Protein AF-A0A6M8JAI7-F1 (afdb_monomer_lite)

Organism: NCBI:txid2734634

Foldseek 3Di:
DAKFKFKDKFAWDWDDDPPVAPFTWIDRPPDPAIQTDNLLCVQAVQFRMKMKMKMFNPDQAEQVVCLVPVDDDPVSSVVSVVVLVVVQVVSVVVVVVVVQVVLVVVQKGKDFSDWCVVCVVSCLVRVQVSCVVRVCCVRHQWDDDPSDIDHSGDMIITMMGIHNPVRHDDDDLVPDPCNVPDPCVVVVHDPRPDDPPDD

Sequence (199 aa):
MSPKGAYKQFNLAPCTLPPSYTEPAIKLVGTMSVLKGEAIYHKLSNAMHCVLMGVSLGCSLSQAKLVDTLVNTNEEQQLMPLVINKTVEQTANMLYAHIASHAREQGLRADYALDFDENAQELEPSLSDILFYLKAESTLGMAIKNSNLTSTSPGTIGIVGVYDDGKAPLRSCRLCKFSHSCSIRAIGMTCHDRTPKQR

Secondary structure (DSSP, 8-state):
---EEEEEEEEEEEE---TT--S-EEEETTSS-EEESHHHHHHHTT-SEEEEEEEE---SS-HHHHHHHH--SHHHHHHHHHHHHHHHHHHHHHHHHHHHHHHHHTTEEEEEEEEHHHHHHHHGGGHHHHHHHTTHHHHHSEEEETTEEEESS-EEEEEEEEEETTTSPPP-TTT-TTTTT-HHHHTT--SS-------

Radius of gyration: 18.04 Å; chains: 1; bounding box: 38×52×50 Å

Structure (mmCIF, N/CA/C/O backbone):
data_AF-A0A6M8JAI7-F1
#
_entry.id   AF-A0A6M8JAI7-F1
#
loop_
_atom_site.group_PDB
_atom_site.id
_atom_site.type_symbol
_atom_site.label_atom_id
_atom_site.label_alt_id
_atom_site.label_comp_id
_atom_site.label_asym_id
_atom_site.label_entity_id
_atom_site.label_seq_id
_atom_site.pdbx_PDB_ins_code
_atom_site.Cartn_x
_atom_site.Cartn_y
_atom_site.Cartn_z
_atom_site.occupancy
_atom_site.B_iso_or_equiv
_atom_site.auth_seq_id
_atom_site.auth_comp_id
_atom_site.auth_asym_id
_atom_site.auth_atom_id
_atom_site.pdbx_PDB_model_num
ATOM 1 N N . MET A 1 1 ? -17.854 -7.312 12.212 1.00 67.94 1 MET A N 1
ATOM 2 C CA . MET A 1 1 ? -16.790 -6.650 11.419 1.00 67.94 1 MET A CA 1
ATOM 3 C C . MET A 1 1 ? -16.355 -7.632 10.342 1.00 67.94 1 MET A C 1
ATOM 5 O O . MET A 1 1 ? -16.269 -8.813 10.650 1.00 67.94 1 MET A O 1
ATOM 9 N N . SER A 1 2 ? -16.168 -7.195 9.098 1.00 84.94 2 SER A N 1
ATOM 10 C CA . SER A 1 2 ? -15.741 -8.062 7.989 1.00 84.94 2 SER A CA 1
ATOM 11 C C . SER A 1 2 ? -14.624 -7.335 7.245 1.00 84.94 2 SER A C 1
ATOM 13 O O . SER A 1 2 ? -14.929 -6.416 6.481 1.00 84.94 2 SER A O 1
ATOM 15 N N . PRO A 1 3 ? -13.349 -7.670 7.521 1.00 90.94 3 PRO A N 1
ATOM 16 C CA . PRO A 1 3 ? -12.219 -7.019 6.879 1.00 90.94 3 PRO A CA 1
ATOM 17 C C . PRO A 1 3 ? -12.274 -7.158 5.357 1.00 90.94 3 PRO A C 1
ATOM 19 O O . PRO A 1 3 ? -12.599 -8.221 4.826 1.00 90.94 3 PRO A O 1
ATOM 22 N N . LYS A 1 4 ? -11.952 -6.072 4.660 1.00 93.12 4 LYS A N 1
ATOM 23 C CA . LYS A 1 4 ? -11.954 -5.965 3.202 1.00 93.12 4 LYS A CA 1
ATOM 24 C C . LYS A 1 4 ? -10.605 -5.461 2.723 1.00 93.12 4 LYS A C 1
ATOM 26 O O . LYS A 1 4 ? -9.975 -4.634 3.380 1.00 93.12 4 LYS A O 1
ATOM 31 N N . GLY A 1 5 ? -10.206 -5.927 1.548 1.00 94.62 5 GLY A N 1
ATOM 32 C CA . GLY A 1 5 ? -9.039 -5.444 0.827 1.00 94.62 5 GLY A CA 1
ATOM 33 C C . GLY A 1 5 ? -9.395 -5.148 -0.624 1.00 94.62 5 GLY A C 1
ATOM 34 O O . GLY A 1 5 ? -10.186 -5.871 -1.228 1.00 94.62 5 GLY A O 1
ATOM 35 N N . ALA A 1 6 ? -8.812 -4.092 -1.176 1.00 96.19 6 ALA A N 1
ATOM 36 C CA . ALA A 1 6 ? -8.900 -3.747 -2.587 1.00 96.19 6 ALA A CA 1
ATOM 37 C C . ALA A 1 6 ? -7.500 -3.422 -3.106 1.00 96.19 6 ALA A C 1
ATOM 39 O O . ALA A 1 6 ? -6.706 -2.795 -2.405 1.00 96.19 6 ALA A O 1
ATOM 40 N N . TYR A 1 7 ? -7.195 -3.833 -4.334 1.00 97.06 7 TYR A N 1
ATOM 41 C CA . TYR A 1 7 ? -5.945 -3.471 -4.990 1.00 97.06 7 TYR A CA 1
ATOM 42 C C . TYR A 1 7 ? -6.145 -3.257 -6.487 1.00 97.06 7 TYR A C 1
ATOM 44 O O . TYR A 1 7 ? -7.092 -3.777 -7.083 1.00 97.06 7 TYR A O 1
ATOM 52 N N . LYS A 1 8 ? -5.248 -2.483 -7.101 1.00 96.75 8 LYS A N 1
ATOM 53 C CA . LYS A 1 8 ? -5.222 -2.269 -8.548 1.00 96.75 8 LYS A CA 1
ATOM 54 C C . LYS A 1 8 ? -3.798 -2.072 -9.052 1.00 96.75 8 LYS A C 1
ATOM 56 O O . LYS A 1 8 ? -3.045 -1.280 -8.494 1.00 96.75 8 LYS A O 1
ATOM 61 N N . GLN A 1 9 ? -3.460 -2.788 -10.120 1.00 96.38 9 GLN A N 1
ATOM 62 C CA . GLN A 1 9 ? -2.151 -2.745 -10.766 1.00 96.38 9 GLN A CA 1
ATOM 63 C C . GLN A 1 9 ? -2.118 -1.733 -11.919 1.00 96.38 9 GLN A C 1
ATOM 65 O O . GLN A 1 9 ? -3.090 -1.589 -12.663 1.00 96.38 9 GLN A O 1
ATOM 70 N N . PHE A 1 10 ? -0.970 -1.080 -12.083 1.00 96.44 10 PHE A N 1
ATOM 71 C CA . PHE A 1 10 ? -0.674 -0.102 -13.121 1.00 96.44 10 PHE A CA 1
ATOM 72 C C . PHE A 1 10 ? 0.728 -0.315 -13.687 1.00 96.44 10 PHE A C 1
ATOM 74 O O . PHE A 1 10 ? 1.657 -0.679 -12.966 1.00 96.44 10 PHE A O 1
ATOM 81 N N . ASN A 1 11 ? 0.887 -0.017 -14.974 1.00 94.19 11 ASN A N 1
ATOM 82 C CA . ASN A 1 11 ? 2.205 0.160 -15.577 1.00 94.19 11 ASN A CA 1
ATOM 83 C C . ASN A 1 11 ? 2.764 1.536 -15.201 1.00 94.19 11 ASN A C 1
ATOM 85 O O . ASN A 1 11 ? 2.001 2.479 -14.969 1.00 94.19 11 ASN A O 1
ATOM 89 N N . LEU A 1 12 ? 4.089 1.648 -15.159 1.00 93.50 12 LEU A N 1
ATOM 90 C CA . LEU A 1 12 ? 4.782 2.853 -14.719 1.00 93.50 12 LEU A CA 1
ATOM 91 C C . LEU A 1 12 ? 5.572 3.502 -15.847 1.00 93.50 12 LEU A C 1
ATOM 93 O O . LEU A 1 12 ? 6.109 2.822 -16.719 1.00 93.50 12 LEU A O 1
ATOM 97 N N . ALA A 1 13 ? 5.675 4.826 -15.791 1.00 89.69 13 ALA A N 1
A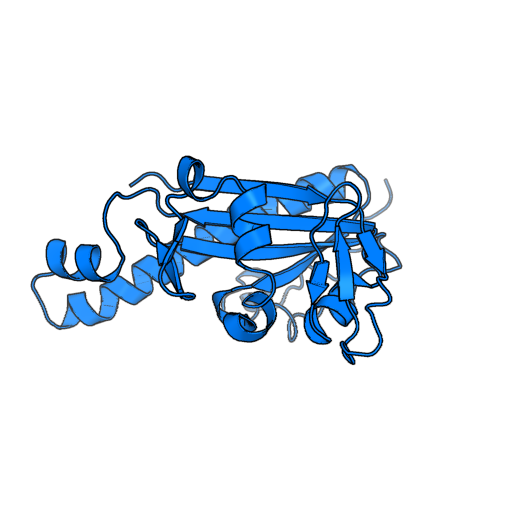TOM 98 C CA . ALA A 1 13 ? 6.621 5.586 -16.592 1.00 89.69 13 ALA A CA 1
ATOM 99 C C . ALA A 1 13 ? 7.225 6.717 -15.745 1.00 89.69 13 ALA A C 1
ATOM 101 O O . ALA A 1 13 ? 6.470 7.413 -15.052 1.00 89.69 13 ALA A O 1
ATOM 102 N N . PRO A 1 14 ? 8.551 6.944 -15.804 1.00 85.56 14 PRO A N 1
ATOM 103 C CA . PRO A 1 14 ? 9.147 8.162 -15.271 1.00 85.56 14 PRO A CA 1
ATOM 104 C C . PRO A 1 14 ? 8.460 9.381 -15.888 1.00 85.56 14 PRO A C 1
ATOM 106 O O . PRO A 1 14 ? 8.229 9.427 -17.098 1.00 85.56 14 PRO A O 1
ATOM 109 N N . CYS A 1 15 ? 8.102 10.354 -15.058 1.00 81.44 15 CYS A N 1
ATOM 110 C CA . CYS A 1 15 ? 7.438 11.568 -15.502 1.00 81.44 15 CYS A CA 1
ATOM 111 C C . CYS A 1 15 ? 8.350 12.764 -15.254 1.00 81.44 15 CYS A C 1
ATOM 113 O O . CYS A 1 15 ? 8.699 13.066 -14.114 1.00 81.44 15 CYS A O 1
ATOM 115 N N . THR A 1 16 ? 8.705 13.465 -16.327 1.00 70.44 16 THR A N 1
ATOM 116 C CA . THR A 1 16 ? 9.233 14.823 -16.239 1.00 70.44 16 THR A CA 1
ATOM 117 C C . THR A 1 16 ? 8.056 15.777 -16.078 1.00 70.44 16 THR A C 1
ATOM 119 O O . THR A 1 16 ? 7.251 15.967 -16.991 1.00 70.44 16 THR A O 1
ATOM 122 N N . LEU A 1 17 ? 7.909 16.323 -14.875 1.00 71.00 17 LEU A N 1
ATOM 123 C CA . LEU A 1 17 ? 6.889 17.321 -14.578 1.00 71.00 17 LEU A CA 1
ATOM 124 C C . LEU A 1 17 ? 7.302 18.709 -15.118 1.00 71.00 17 LEU A C 1
ATOM 126 O O . LEU A 1 17 ? 8.473 18.918 -15.442 1.00 71.00 17 LEU A O 1
ATOM 130 N N . PRO A 1 18 ? 6.354 19.660 -15.260 1.00 72.31 18 PRO A N 1
ATOM 131 C CA . PRO A 1 18 ? 6.660 21.031 -15.671 1.00 72.31 18 PRO A CA 1
ATOM 132 C C . PRO A 1 18 ? 7.695 21.696 -14.745 1.00 72.31 18 PRO A C 1
ATOM 134 O O . PRO A 1 18 ? 7.797 21.294 -13.589 1.00 72.31 18 PRO A O 1
ATOM 137 N N . PRO A 1 19 ? 8.383 22.773 -15.178 1.00 64.06 19 PRO A N 1
ATOM 138 C CA . PRO A 1 19 ? 9.474 23.410 -14.421 1.00 64.06 19 PRO A CA 1
ATOM 139 C C . PRO A 1 19 ? 9.107 23.876 -13.004 1.00 64.06 19 PRO A C 1
ATOM 141 O O . PRO A 1 19 ? 9.980 24.048 -12.163 1.00 64.06 19 PRO A O 1
ATOM 144 N N . SER A 1 20 ? 7.816 24.093 -12.737 1.00 69.06 20 SER A N 1
ATOM 145 C CA . SER A 1 20 ? 7.292 24.432 -11.411 1.00 69.06 20 SER A CA 1
ATOM 146 C C . SER A 1 20 ? 7.329 23.266 -10.414 1.00 69.06 20 SER A C 1
ATOM 148 O O . SER A 1 20 ? 7.060 23.477 -9.237 1.00 69.06 20 SER A O 1
ATOM 150 N N . TYR A 1 21 ? 7.599 22.043 -10.876 1.00 65.06 21 TYR A N 1
ATOM 151 C CA . TYR A 1 21 ? 7.770 20.849 -10.057 1.00 65.06 21 TYR A CA 1
ATOM 152 C C . TYR A 1 21 ? 9.230 20.408 -10.117 1.00 65.06 21 TYR A C 1
ATOM 154 O O . TYR A 1 21 ? 9.716 19.952 -11.149 1.00 65.06 21 TYR A O 1
ATOM 162 N N . THR A 1 22 ? 9.929 20.562 -9.000 1.00 72.12 22 THR A N 1
ATOM 163 C CA . THR A 1 22 ? 11.357 20.242 -8.884 1.00 72.12 22 THR A CA 1
ATOM 164 C C . THR A 1 22 ? 11.609 18.785 -8.510 1.00 72.12 22 THR A C 1
ATOM 166 O O . THR A 1 22 ? 12.698 18.273 -8.747 1.00 72.12 22 THR A O 1
ATOM 169 N N . GLU A 1 23 ? 10.615 18.115 -7.928 1.00 76.88 23 GLU A N 1
ATOM 170 C CA . GLU A 1 23 ? 10.735 16.733 -7.466 1.00 76.88 23 GLU A CA 1
ATOM 171 C C . GLU A 1 23 ? 10.404 15.722 -8.572 1.00 76.88 23 GLU A C 1
ATOM 173 O O . GLU A 1 23 ? 9.485 15.952 -9.371 1.00 76.88 23 GLU A O 1
ATOM 178 N N . PRO A 1 24 ? 11.111 14.577 -8.611 1.00 85.75 24 PRO A N 1
ATOM 179 C CA . PRO A 1 24 ? 10.831 13.532 -9.578 1.00 85.75 24 PRO A CA 1
ATOM 180 C C . PRO A 1 24 ? 9.477 12.871 -9.290 1.00 85.75 24 PRO A C 1
ATOM 182 O O . PRO A 1 24 ? 8.971 12.870 -8.163 1.00 85.75 24 PRO A O 1
ATOM 185 N N . ALA A 1 25 ? 8.876 12.293 -10.329 1.00 88.31 25 ALA A N 1
ATOM 186 C CA . ALA A 1 25 ? 7.554 11.700 -10.226 1.00 88.31 25 ALA A CA 1
ATOM 187 C C . ALA A 1 25 ? 7.377 10.494 -11.150 1.00 88.31 25 ALA A C 1
ATOM 189 O O . ALA A 1 25 ? 8.093 10.315 -12.140 1.00 88.31 25 ALA A O 1
ATOM 190 N N . ILE A 1 26 ? 6.386 9.663 -10.834 1.00 91.31 26 ILE A N 1
ATOM 191 C CA . ILE A 1 26 ? 6.033 8.475 -11.609 1.00 91.31 26 ILE A CA 1
ATOM 192 C C . ILE A 1 26 ? 4.594 8.577 -12.082 1.00 91.31 26 ILE A C 1
ATOM 194 O O . ILE A 1 26 ? 3.666 8.737 -11.294 1.00 91.31 26 ILE A O 1
ATOM 198 N N . LYS A 1 27 ? 4.396 8.432 -13.389 1.00 92.69 27 LYS A N 1
ATOM 199 C CA . LYS A 1 27 ? 3.071 8.382 -13.993 1.00 92.69 27 LYS A CA 1
ATOM 200 C C . LYS A 1 27 ? 2.514 6.965 -13.947 1.00 92.69 27 LYS A C 1
ATOM 202 O O . LYS A 1 27 ? 3.195 6.011 -14.329 1.00 92.69 27 LYS A O 1
ATOM 207 N N . LEU A 1 28 ? 1.246 6.855 -13.558 1.00 94.06 28 LEU A N 1
ATOM 208 C CA . LEU A 1 28 ? 0.462 5.637 -13.733 1.00 94.06 28 LEU A CA 1
ATOM 209 C C . LEU A 1 28 ? -0.048 5.590 -15.179 1.00 94.06 28 LEU A C 1
ATOM 211 O O . LEU A 1 28 ? -0.904 6.373 -15.592 1.00 94.06 28 LEU A O 1
ATOM 215 N N . VAL A 1 29 ? 0.528 4.708 -15.992 1.00 92.62 29 VAL A N 1
ATOM 216 C CA . VAL A 1 29 ? 0.222 4.629 -17.426 1.00 92.62 29 VAL A CA 1
ATOM 217 C C . VAL A 1 29 ? -1.238 4.224 -17.632 1.00 92.62 29 VAL A C 1
ATOM 219 O O . VAL A 1 29 ? -1.759 3.335 -16.960 1.00 92.62 29 VAL A O 1
ATOM 222 N N . GLY A 1 30 ? -1.900 4.890 -18.581 1.00 89.00 30 GLY A N 1
ATOM 223 C CA . GLY A 1 30 ? -3.336 4.735 -18.819 1.00 89.00 30 GLY A CA 1
ATOM 224 C C . GLY A 1 30 ? -4.209 5.599 -17.907 1.00 89.00 30 GLY A C 1
ATOM 225 O O . GLY A 1 30 ? -5.431 5.492 -17.969 1.00 89.00 30 GLY A O 1
ATOM 226 N N . THR A 1 31 ? -3.611 6.467 -17.084 1.00 90.81 31 THR A N 1
ATOM 227 C CA . THR A 1 31 ? -4.340 7.412 -16.239 1.00 90.81 31 THR A CA 1
ATOM 228 C C . THR A 1 31 ? -3.727 8.818 -16.265 1.00 90.81 31 THR A C 1
ATOM 230 O O . THR A 1 31 ? -2.662 9.044 -16.852 1.00 90.81 31 THR A O 1
ATOM 233 N N . MET A 1 32 ? -4.430 9.786 -15.665 1.00 86.94 32 MET A N 1
ATOM 234 C CA . MET A 1 32 ? -3.938 11.161 -15.475 1.00 86.94 32 MET A CA 1
ATOM 235 C C . MET A 1 32 ? -3.132 11.340 -14.187 1.00 86.94 32 MET A C 1
ATOM 237 O O . MET A 1 32 ? -2.649 12.434 -13.915 1.00 86.94 32 MET A O 1
ATOM 241 N N . SER A 1 33 ? -2.970 10.274 -13.412 1.00 89.56 33 SER A N 1
ATOM 242 C CA . SER A 1 33 ? -2.441 10.359 -12.061 1.00 89.56 33 SER A CA 1
ATOM 243 C C . SER A 1 33 ? -0.935 10.193 -12.037 1.00 89.56 33 SER A C 1
ATOM 245 O O . SER A 1 33 ? -0.345 9.373 -12.754 1.00 89.56 33 SER A O 1
ATOM 247 N N . VAL A 1 34 ? -0.316 11.007 -11.192 1.00 89.88 34 VAL A N 1
ATOM 248 C CA . VAL A 1 34 ? 1.129 11.097 -11.056 1.00 89.88 34 VAL A CA 1
ATOM 249 C C . VAL A 1 34 ? 1.468 10.998 -9.582 1.00 89.88 34 VAL A C 1
ATOM 251 O O . VAL A 1 34 ? 1.049 11.829 -8.783 1.00 89.88 34 VAL A O 1
ATOM 254 N N . LEU A 1 35 ? 2.248 9.976 -9.254 1.00 89.19 35 LEU A N 1
ATOM 255 C CA . LEU A 1 35 ? 2.802 9.738 -7.936 1.00 89.19 35 LEU A CA 1
ATOM 256 C C . LEU A 1 35 ? 4.012 10.649 -7.754 1.00 89.19 35 LEU A C 1
ATOM 258 O O . LEU A 1 35 ? 5.007 10.513 -8.472 1.00 89.19 35 LEU A O 1
ATOM 262 N N . LYS A 1 36 ? 3.900 11.608 -6.840 1.00 86.44 36 LYS A N 1
ATOM 263 C CA . LYS A 1 36 ? 4.886 12.678 -6.654 1.00 86.44 36 LYS A CA 1
ATOM 264 C C . LYS A 1 36 ? 5.733 12.423 -5.417 1.00 86.44 36 LYS A C 1
ATOM 266 O O . LYS A 1 36 ? 5.216 11.905 -4.432 1.00 86.44 36 LYS A O 1
ATOM 271 N N . GLY A 1 37 ? 6.997 12.823 -5.476 1.00 84.31 37 GLY A N 1
ATOM 272 C CA . GLY A 1 37 ? 7.906 12.778 -4.340 1.00 84.31 37 GLY A CA 1
ATOM 273 C C . GLY A 1 37 ? 9.133 11.915 -4.600 1.00 84.31 37 GLY A C 1
ATOM 274 O O . GLY A 1 37 ? 9.100 10.895 -5.294 1.00 84.31 37 GLY A O 1
ATOM 275 N N . GLU A 1 38 ? 10.240 12.311 -3.990 1.00 84.81 38 GLU A N 1
ATOM 276 C CA . GLU A 1 38 ? 11.527 11.643 -4.156 1.00 84.81 38 GLU A CA 1
ATOM 277 C C . GLU A 1 38 ? 11.511 10.208 -3.603 1.00 84.81 38 GLU A C 1
ATOM 279 O O . GLU A 1 38 ? 11.958 9.273 -4.271 1.00 84.81 38 GLU A O 1
ATOM 284 N N . ALA A 1 39 ? 10.899 9.995 -2.433 1.00 84.75 39 ALA A N 1
ATOM 285 C CA . ALA A 1 39 ? 10.801 8.676 -1.809 1.00 84.75 39 ALA A CA 1
ATOM 286 C C . ALA A 1 39 ? 10.048 7.663 -2.687 1.00 84.75 39 ALA A C 1
ATOM 288 O O . ALA A 1 39 ? 10.513 6.535 -2.885 1.00 84.75 39 ALA A O 1
ATOM 289 N N . ILE A 1 40 ? 8.900 8.065 -3.247 1.00 86.81 40 ILE A N 1
ATOM 290 C CA . ILE A 1 40 ? 8.116 7.191 -4.121 1.00 86.81 40 ILE A CA 1
ATOM 291 C C . ILE A 1 40 ? 8.854 6.915 -5.428 1.00 86.81 40 ILE A C 1
ATOM 293 O O . ILE A 1 40 ? 8.905 5.765 -5.868 1.00 86.81 40 ILE A O 1
ATOM 297 N N . TYR A 1 41 ? 9.494 7.936 -6.003 1.00 89.12 41 TYR A N 1
ATOM 298 C CA . TYR A 1 41 ? 10.282 7.793 -7.217 1.00 89.12 41 TYR A CA 1
ATOM 299 C C . TYR A 1 41 ? 11.438 6.810 -7.025 1.00 89.12 41 TYR A C 1
ATOM 301 O O . TYR A 1 41 ? 11.574 5.865 -7.800 1.00 89.12 41 TYR A O 1
ATOM 309 N N . HIS A 1 42 ? 12.236 6.960 -5.965 1.00 87.31 42 HIS A N 1
ATOM 310 C CA . HIS A 1 42 ? 13.365 6.066 -5.711 1.00 87.31 42 HIS A CA 1
ATOM 311 C C . HIS A 1 42 ? 12.933 4.614 -5.561 1.00 87.31 42 HIS A C 1
ATOM 313 O O . HIS A 1 42 ? 13.562 3.726 -6.136 1.00 87.31 42 HIS A O 1
ATOM 319 N N . LYS A 1 43 ? 11.837 4.365 -4.841 1.00 87.25 43 LYS A N 1
ATOM 320 C CA . LYS A 1 43 ? 11.358 3.001 -4.619 1.00 87.25 43 LYS A CA 1
ATOM 321 C C . LYS A 1 43 ? 10.775 2.376 -5.882 1.00 87.25 43 LYS A C 1
ATOM 323 O O . LYS A 1 43 ? 10.966 1.185 -6.101 1.00 87.25 43 LYS A O 1
ATOM 328 N N . LEU A 1 44 ? 10.101 3.143 -6.731 1.00 91.19 44 LEU A N 1
ATOM 329 C CA . LEU A 1 44 ? 9.377 2.614 -7.891 1.00 91.19 44 LEU A CA 1
ATOM 330 C C . LEU A 1 44 ? 10.094 2.803 -9.238 1.00 91.19 44 LEU A C 1
ATOM 332 O O . LEU A 1 44 ? 9.648 2.238 -10.229 1.00 91.19 44 LEU A O 1
ATOM 336 N N . SER A 1 45 ? 11.201 3.546 -9.304 1.00 89.44 45 SER A N 1
ATOM 337 C CA . SER A 1 45 ? 11.922 3.840 -10.559 1.00 89.44 45 SER A CA 1
ATOM 338 C C . SER A 1 45 ? 12.355 2.591 -11.337 1.00 89.44 45 SER A C 1
ATOM 340 O O . SER A 1 45 ? 12.359 2.600 -12.565 1.00 89.44 45 SER A O 1
ATOM 342 N N . ASN A 1 46 ? 12.661 1.504 -10.626 1.00 90.19 46 ASN A N 1
ATOM 343 C CA . ASN A 1 46 ? 13.030 0.209 -11.203 1.00 90.19 46 ASN A CA 1
ATOM 344 C C . ASN A 1 46 ? 11.870 -0.802 -11.250 1.00 90.19 46 ASN A C 1
ATOM 346 O O . ASN A 1 46 ? 12.077 -1.952 -11.647 1.00 90.19 46 ASN A O 1
ATOM 350 N N . ALA A 1 47 ? 10.669 -0.413 -10.814 1.00 93.38 47 ALA A N 1
ATOM 351 C CA . ALA A 1 47 ? 9.502 -1.285 -10.820 1.00 93.38 47 ALA A CA 1
ATOM 352 C C . ALA A 1 47 ? 8.924 -1.407 -12.237 1.00 93.38 47 ALA A C 1
ATOM 354 O O . ALA A 1 47 ? 8.816 -0.432 -12.978 1.00 93.38 47 ALA A O 1
ATOM 355 N N . MET A 1 48 ? 8.515 -2.619 -12.602 1.00 93.12 48 MET A N 1
ATOM 356 C CA . MET A 1 48 ? 7.742 -2.886 -13.815 1.00 93.12 48 MET A CA 1
ATOM 357 C C . MET A 1 48 ? 6.288 -2.445 -13.656 1.00 93.12 48 MET A C 1
ATOM 359 O O . MET A 1 48 ? 5.698 -1.866 -14.570 1.00 93.12 48 MET A O 1
ATOM 363 N N . HIS A 1 49 ? 5.720 -2.710 -12.479 1.00 95.06 49 HIS A N 1
ATOM 364 C CA . HIS A 1 49 ? 4.353 -2.343 -12.148 1.00 95.06 49 HIS A CA 1
ATOM 365 C C . HIS A 1 49 ? 4.281 -1.706 -10.764 1.00 95.06 49 HIS A C 1
ATOM 367 O O . HIS A 1 49 ? 5.091 -1.982 -9.880 1.00 95.06 49 HIS A O 1
ATOM 373 N N . CYS A 1 50 ? 3.263 -0.881 -10.571 1.00 95.25 50 CYS A N 1
ATOM 374 C CA . CYS A 1 50 ? 2.846 -0.384 -9.270 1.00 95.25 50 CYS A CA 1
ATOM 375 C C . CYS A 1 50 ? 1.478 -0.965 -8.946 1.00 95.25 50 CYS A C 1
ATOM 377 O O . CYS A 1 50 ? 0.582 -0.972 -9.790 1.00 95.25 50 CYS A O 1
ATOM 379 N N . VAL A 1 51 ? 1.312 -1.441 -7.721 1.00 96.75 51 VAL A N 1
ATOM 380 C CA . VAL A 1 51 ? 0.031 -1.871 -7.184 1.00 96.75 51 VAL A CA 1
ATOM 381 C C . VAL A 1 51 ? -0.368 -0.901 -6.085 1.00 96.75 51 VAL A C 1
ATOM 383 O O . VAL A 1 51 ? 0.315 -0.774 -5.071 1.00 96.75 51 VAL A O 1
ATOM 386 N N . LEU A 1 52 ? -1.493 -0.225 -6.289 1.00 95.69 52 LEU A N 1
ATOM 387 C CA . LEU A 1 52 ? -2.171 0.510 -5.231 1.00 95.69 52 LEU A CA 1
ATOM 388 C C . LEU A 1 52 ? -2.980 -0.496 -4.418 1.00 95.69 52 LEU A C 1
ATOM 390 O O . LEU A 1 52 ? -3.652 -1.344 -5.009 1.00 95.69 52 LEU A O 1
ATOM 394 N N . MET A 1 53 ? -2.942 -0.404 -3.094 1.00 95.44 53 MET A N 1
ATOM 395 C CA . MET A 1 53 ? -3.724 -1.261 -2.207 1.00 95.44 53 MET A CA 1
ATOM 396 C C . MET A 1 53 ? -4.362 -0.468 -1.070 1.00 95.44 53 MET A C 1
ATOM 398 O O . MET A 1 53 ? -3.846 0.560 -0.641 1.00 95.44 53 MET A O 1
ATOM 402 N N . GLY A 1 54 ? -5.477 -0.973 -0.559 1.00 94.38 54 GLY A N 1
ATOM 403 C CA . GLY A 1 54 ? -6.136 -0.442 0.624 1.00 94.38 54 GLY A CA 1
ATOM 404 C C . GLY A 1 54 ? -6.895 -1.530 1.361 1.00 94.38 54 GLY A C 1
ATOM 405 O O . GLY A 1 54 ? -7.418 -2.464 0.747 1.00 94.38 54 GLY A O 1
ATOM 406 N N . VAL A 1 55 ? -6.945 -1.414 2.683 1.00 94.94 55 VAL A N 1
ATOM 407 C CA . VAL A 1 55 ? -7.661 -2.342 3.558 1.00 94.94 55 VAL A CA 1
ATOM 408 C C . VAL A 1 55 ? -8.510 -1.599 4.567 1.00 94.94 55 VAL A C 1
ATOM 410 O O . VAL A 1 55 ? -8.175 -0.502 4.994 1.00 94.94 55 VAL A O 1
ATOM 413 N N . SER A 1 56 ? -9.604 -2.219 4.979 1.00 93.88 56 SER A N 1
ATOM 414 C CA . SER A 1 56 ? -10.544 -1.664 5.943 1.00 93.88 56 SER A CA 1
ATOM 415 C C . SER A 1 56 ? -11.136 -2.788 6.779 1.00 93.88 56 SER A C 1
ATOM 417 O O . SER A 1 56 ? -11.369 -3.878 6.265 1.00 93.88 56 SER A O 1
ATOM 419 N N . LEU A 1 57 ? -11.426 -2.547 8.058 1.00 92.06 57 LEU A N 1
ATOM 420 C CA . LEU A 1 57 ? -12.105 -3.531 8.913 1.00 92.06 57 LEU A CA 1
ATOM 421 C C . LEU A 1 57 ? -13.600 -3.716 8.573 1.00 92.06 57 LEU A C 1
ATOM 423 O O . LEU A 1 57 ? -14.268 -4.591 9.137 1.00 92.06 57 LEU A O 1
ATOM 427 N N . GLY A 1 58 ? -14.129 -2.906 7.649 1.00 86.06 58 GLY A N 1
ATOM 428 C CA . GLY A 1 58 ? -15.488 -3.007 7.127 1.00 86.06 58 GLY A CA 1
ATOM 429 C C . GLY A 1 58 ? -16.580 -2.746 8.165 1.00 86.06 58 GLY A C 1
ATOM 430 O O . GLY A 1 58 ? -17.670 -3.306 8.045 1.00 86.06 58 GLY A O 1
ATOM 431 N N . CYS A 1 59 ? -16.306 -1.951 9.202 1.00 83.31 59 CYS A N 1
ATOM 432 C CA . CYS A 1 59 ? -17.331 -1.486 10.139 1.00 83.31 59 CYS A CA 1
ATOM 433 C C . CYS A 1 59 ? -17.885 -0.116 9.725 1.00 83.31 59 CYS A C 1
ATOM 435 O O . CYS A 1 59 ? -17.253 0.632 8.994 1.00 83.31 59 CYS A O 1
ATOM 437 N N . SER A 1 60 ? -19.080 0.230 10.197 1.00 82.00 60 SER A N 1
ATOM 438 C CA . SER A 1 60 ? -19.710 1.536 9.941 1.00 82.00 60 SER A CA 1
ATOM 439 C C . SER A 1 60 ? -19.266 2.635 10.918 1.00 82.00 60 SER A C 1
ATOM 441 O O . SER A 1 60 ? -19.783 3.752 10.873 1.00 82.00 60 SER A O 1
ATOM 443 N N . LEU A 1 61 ? -18.343 2.313 11.826 1.00 85.19 61 LEU A N 1
ATOM 444 C CA . LEU A 1 61 ? -17.849 3.199 12.871 1.00 85.19 61 LEU A CA 1
ATOM 445 C C . LEU A 1 61 ? -16.368 3.509 12.655 1.00 85.19 61 LEU A C 1
ATOM 447 O O . LEU A 1 61 ? -15.571 2.610 12.387 1.00 85.19 61 LEU A O 1
ATOM 451 N N . SER A 1 62 ? -15.998 4.777 12.836 1.00 85.75 62 SER A N 1
ATOM 452 C CA . SER A 1 62 ? -14.594 5.182 12.902 1.00 85.75 62 SER A CA 1
ATOM 453 C C . SER A 1 62 ? -13.909 4.571 14.127 1.00 85.75 62 SER A C 1
ATOM 455 O O . SER A 1 62 ? -14.570 4.167 15.083 1.00 85.75 62 SER A O 1
ATOM 457 N N . GLN A 1 63 ? -12.574 4.559 14.139 1.00 86.38 63 GLN A N 1
ATOM 458 C CA . GLN A 1 63 ? -11.792 4.050 15.270 1.00 86.38 63 GLN A CA 1
ATOM 459 C C . GLN A 1 63 ? -12.180 4.698 16.602 1.00 86.38 63 GLN A C 1
ATOM 461 O O . GLN A 1 63 ? -12.452 3.989 17.562 1.00 86.38 63 GLN A O 1
ATOM 466 N N . ALA A 1 64 ? -12.272 6.030 16.652 1.00 86.12 64 ALA A N 1
ATOM 467 C CA . ALA A 1 64 ? -12.653 6.740 17.872 1.00 86.12 64 ALA A CA 1
ATOM 468 C C . ALA A 1 64 ? -14.044 6.319 18.378 1.00 86.12 64 ALA A C 1
ATOM 470 O O . ALA A 1 64 ? -14.211 6.067 19.565 1.00 86.12 64 ALA A O 1
ATOM 471 N N . LYS A 1 65 ? -15.022 6.167 17.472 1.00 87.56 65 LYS A N 1
ATOM 472 C CA . LYS A 1 65 ? -16.373 5.710 17.832 1.00 87.56 65 LYS A CA 1
ATOM 473 C C . LYS A 1 65 ? -16.401 4.248 18.264 1.00 87.56 65 LYS A C 1
ATOM 475 O O . LYS A 1 65 ? -17.165 3.907 19.154 1.00 87.56 65 LYS A O 1
ATOM 480 N N . LEU A 1 66 ? -15.598 3.385 17.640 1.00 87.00 66 LEU A N 1
ATOM 481 C CA . LEU A 1 66 ? -15.461 1.990 18.062 1.00 87.00 66 LEU A CA 1
ATOM 482 C C . LEU A 1 66 ? -14.930 1.893 19.486 1.00 87.00 66 LEU A C 1
ATOM 484 O O . LEU A 1 66 ? -15.493 1.144 20.275 1.00 87.00 66 LEU A O 1
ATOM 488 N N . VAL A 1 67 ? -13.875 2.650 19.798 1.00 88.56 67 VAL A N 1
ATOM 489 C CA . VAL A 1 67 ? -13.312 2.698 21.151 1.00 88.56 67 VAL A CA 1
ATOM 490 C C . VAL A 1 67 ? -14.382 3.188 22.120 1.00 88.56 67 VAL A C 1
ATOM 492 O O . VAL A 1 67 ? -14.708 2.464 23.044 1.00 88.56 67 VAL A O 1
ATOM 495 N N . ASP A 1 68 ? -15.014 4.329 21.849 1.00 89.38 68 ASP A N 1
ATOM 496 C CA . ASP A 1 68 ? -16.073 4.895 22.701 1.00 89.38 68 ASP A CA 1
ATOM 497 C C . ASP A 1 68 ? -17.269 3.944 22.919 1.00 89.38 68 ASP A C 1
ATOM 499 O O . ASP A 1 68 ? -17.833 3.885 24.004 1.00 89.38 68 ASP A O 1
ATOM 503 N N . THR A 1 69 ? -17.640 3.151 21.907 1.00 87.19 69 THR A N 1
ATOM 504 C CA . THR A 1 69 ? -18.803 2.246 21.980 1.00 87.19 69 THR A CA 1
ATOM 505 C C . THR A 1 69 ? -18.500 0.926 22.694 1.00 87.19 69 THR A C 1
ATOM 507 O O . THR A 1 69 ? -19.386 0.348 23.319 1.00 87.19 69 THR A O 1
ATOM 510 N N . LEU A 1 70 ? -17.292 0.381 22.526 1.00 85.56 70 LEU A N 1
ATOM 511 C CA . LEU A 1 70 ? -16.968 -0.995 22.931 1.00 85.56 70 LEU A CA 1
ATOM 512 C C . LEU A 1 70 ? -16.233 -1.087 24.267 1.00 85.56 70 LEU A C 1
ATOM 514 O O . LEU A 1 70 ? -16.019 -2.193 24.759 1.00 85.56 70 LEU A O 1
ATOM 518 N N . VAL A 1 71 ? -15.823 0.046 24.822 1.00 91.00 71 VAL A N 1
ATOM 519 C CA . VAL A 1 71 ? -14.926 0.115 25.968 1.00 91.00 71 VAL A CA 1
ATOM 520 C C . VAL A 1 71 ? -15.602 0.811 27.141 1.00 91.00 71 VAL A C 1
ATOM 522 O O . VAL A 1 71 ? -16.197 1.870 26.974 1.00 91.00 71 VAL A O 1
ATOM 525 N N . ASN A 1 72 ? -15.437 0.256 28.342 1.00 88.50 72 ASN A N 1
ATOM 526 C CA . ASN A 1 72 ? -16.007 0.803 29.574 1.00 88.50 72 ASN A CA 1
ATOM 527 C C . ASN A 1 72 ? -14.953 1.139 30.642 1.00 88.50 72 ASN A C 1
ATOM 529 O O . ASN A 1 72 ? -15.289 1.807 31.620 1.00 88.50 72 ASN A O 1
ATOM 533 N N . THR A 1 73 ? -13.696 0.704 30.482 1.00 90.06 73 THR A N 1
ATOM 534 C CA . THR A 1 73 ? -12.610 0.998 31.438 1.00 90.06 73 THR A CA 1
ATOM 535 C C . THR A 1 73 ? -11.442 1.760 30.813 1.00 90.06 73 THR A C 1
ATOM 537 O O . THR A 1 73 ? -11.238 1.760 29.599 1.00 90.06 73 THR A O 1
ATOM 540 N N . ASN A 1 74 ? -10.630 2.402 31.659 1.00 87.81 74 ASN A N 1
ATOM 541 C CA . ASN A 1 74 ? -9.444 3.138 31.215 1.00 87.81 74 ASN A CA 1
ATOM 542 C C . ASN A 1 74 ? -8.391 2.216 30.577 1.00 87.81 74 ASN A C 1
ATOM 544 O O . ASN A 1 74 ? -7.738 2.609 29.610 1.00 87.81 74 ASN A O 1
ATOM 548 N N . GLU A 1 75 ? -8.221 0.993 31.086 1.00 89.75 75 GLU A N 1
ATOM 549 C CA . GLU A 1 75 ? -7.280 0.015 30.528 1.00 89.75 75 GLU A CA 1
ATOM 550 C C . GLU A 1 75 ? -7.701 -0.415 29.118 1.00 89.75 75 GLU A C 1
ATOM 552 O O . GLU A 1 75 ? -6.888 -0.459 28.193 1.00 89.75 75 GLU A O 1
ATOM 557 N N . GLU A 1 76 ? -8.992 -0.680 28.931 1.00 89.50 76 GLU A N 1
ATOM 558 C CA . GLU A 1 76 ? -9.569 -1.016 27.633 1.00 89.50 76 GLU A CA 1
ATOM 559 C C . GLU A 1 76 ? -9.425 0.143 26.628 1.00 89.50 76 GLU A C 1
ATOM 561 O O . GLU A 1 76 ? -9.170 -0.108 25.447 1.00 89.50 76 GLU A O 1
ATOM 566 N N . GLN A 1 77 ? -9.507 1.407 27.074 1.00 88.50 77 GLN A N 1
ATOM 567 C CA . GLN A 1 77 ? -9.364 2.576 26.187 1.00 88.50 77 GLN A CA 1
ATOM 568 C C . GLN A 1 77 ? -7.950 2.674 25.620 1.00 88.50 77 GLN A C 1
ATOM 570 O O . GLN A 1 77 ? -7.765 3.104 24.481 1.00 88.50 77 GLN A O 1
ATOM 575 N N . GLN A 1 78 ? -6.955 2.246 26.396 1.00 88.69 78 GLN A N 1
ATOM 576 C CA . GLN A 1 78 ? -5.561 2.200 25.965 1.00 88.69 78 GLN A CA 1
ATOM 577 C C . GLN A 1 78 ? -5.283 0.988 25.070 1.00 88.69 78 GLN A C 1
ATOM 579 O O . GLN A 1 78 ? -4.530 1.092 24.101 1.00 88.69 78 GLN A O 1
ATOM 584 N N . LEU A 1 79 ? -5.900 -0.159 25.363 1.00 91.00 79 LEU A N 1
ATOM 585 C CA . LEU A 1 79 ? -5.663 -1.404 24.633 1.00 91.00 79 LEU A CA 1
ATOM 586 C C . LEU A 1 79 ? -6.362 -1.438 23.267 1.00 91.00 79 LEU A C 1
ATOM 588 O O . LEU A 1 79 ? -5.786 -1.913 22.286 1.00 91.00 79 LEU A O 1
ATOM 592 N N . MET A 1 80 ? -7.596 -0.940 23.178 1.00 91.31 80 MET A N 1
ATOM 593 C CA . MET A 1 80 ? -8.434 -1.084 21.985 1.00 91.31 80 MET A CA 1
ATOM 594 C C . MET A 1 80 ? -7.810 -0.478 20.710 1.00 91.31 80 MET A C 1
ATOM 596 O O . MET A 1 80 ? -7.802 -1.164 19.684 1.00 91.31 80 MET A O 1
ATOM 600 N N . PRO A 1 81 ? -7.211 0.733 20.724 1.00 90.12 81 PRO A N 1
ATOM 601 C CA . PRO A 1 81 ? -6.500 1.266 19.561 1.00 90.12 81 PRO A CA 1
ATOM 602 C C . PRO A 1 81 ? -5.368 0.356 19.070 1.00 90.12 81 PRO A C 1
ATOM 604 O O . PRO A 1 81 ? -5.189 0.200 17.864 1.00 90.12 81 PRO A O 1
ATOM 607 N N . LEU A 1 82 ? -4.633 -0.290 19.984 1.00 90.94 82 LEU A N 1
ATOM 608 C CA . LEU A 1 82 ? -3.544 -1.205 19.630 1.00 90.94 82 LEU A CA 1
ATOM 609 C C . LEU A 1 82 ? -4.079 -2.446 18.912 1.00 90.94 82 LEU A C 1
ATOM 611 O O . LEU A 1 82 ? -3.511 -2.874 17.909 1.00 90.94 82 LEU A O 1
ATOM 615 N N . VAL A 1 83 ? -5.200 -2.995 19.388 1.00 91.38 83 VAL A N 1
ATOM 616 C CA . VAL A 1 83 ? -5.871 -4.142 18.759 1.00 91.38 83 VAL A CA 1
ATOM 617 C C . VAL A 1 83 ? -6.400 -3.772 17.373 1.00 91.38 83 VAL A C 1
ATOM 619 O O . VAL A 1 83 ? -6.196 -4.526 16.419 1.00 91.38 83 VAL A O 1
ATOM 622 N N . ILE A 1 84 ? -7.037 -2.605 17.236 1.00 91.38 84 ILE A N 1
ATOM 623 C CA . ILE A 1 84 ? -7.545 -2.104 15.952 1.00 91.38 84 ILE A CA 1
ATOM 624 C C . ILE A 1 84 ? -6.394 -1.949 14.956 1.00 91.38 84 ILE A C 1
ATOM 626 O O . ILE A 1 84 ? -6.443 -2.548 13.879 1.00 91.38 84 ILE A O 1
ATOM 630 N N . ASN A 1 85 ? -5.336 -1.231 15.336 1.00 89.50 85 ASN A N 1
ATOM 631 C CA . ASN A 1 85 ? -4.169 -1.008 14.484 1.00 89.50 85 ASN A CA 1
ATOM 632 C C . ASN A 1 85 ? -3.509 -2.334 14.093 1.00 89.50 85 ASN A C 1
ATOM 634 O O . ASN A 1 85 ? -3.216 -2.555 12.920 1.00 89.50 85 ASN A O 1
ATOM 638 N N . LYS A 1 86 ? -3.354 -3.268 15.043 1.00 90.44 86 LYS A N 1
ATOM 639 C CA . LYS A 1 86 ? -2.764 -4.576 14.746 1.00 90.44 86 LYS A CA 1
ATOM 640 C C . LYS A 1 86 ? -3.622 -5.401 13.789 1.00 90.44 86 LYS A C 1
ATOM 642 O O . LYS A 1 86 ? -3.093 -6.114 12.939 1.00 90.44 86 LYS A O 1
ATOM 647 N N . THR A 1 87 ? -4.943 -5.294 13.901 1.00 91.19 87 THR A N 1
ATOM 648 C CA . THR A 1 87 ? -5.879 -5.980 13.002 1.00 91.19 87 THR A CA 1
ATOM 649 C C . THR A 1 87 ? -5.837 -5.379 11.594 1.00 91.19 87 THR A C 1
ATOM 651 O O . THR A 1 87 ? -5.852 -6.123 10.610 1.00 91.19 87 THR A O 1
ATOM 654 N N . VAL A 1 88 ? -5.739 -4.050 11.477 1.00 91.75 88 VAL A N 1
ATOM 655 C CA . VAL A 1 88 ? -5.539 -3.356 10.193 1.00 91.75 88 VAL A CA 1
ATOM 656 C C . VAL A 1 88 ? -4.218 -3.787 9.553 1.00 91.75 88 VAL A C 1
ATOM 658 O O . VAL A 1 88 ? -4.228 -4.220 8.401 1.00 91.75 88 VAL A O 1
ATOM 661 N N . GLU A 1 89 ? -3.116 -3.770 10.309 1.00 89.56 89 GLU A N 1
ATOM 662 C CA . GLU A 1 89 ? -1.792 -4.221 9.856 1.00 89.56 89 GLU A CA 1
ATOM 663 C C . GLU A 1 89 ? -1.852 -5.666 9.343 1.00 89.56 89 GLU A C 1
ATOM 665 O O . GLU A 1 89 ? -1.403 -5.962 8.238 1.00 89.56 89 GLU A O 1
ATOM 670 N N . GLN A 1 90 ? -2.467 -6.575 10.102 1.00 89.50 90 GLN A N 1
ATOM 671 C CA . GLN A 1 90 ? -2.582 -7.975 9.701 1.00 89.50 90 GLN A CA 1
ATOM 672 C C . GLN A 1 90 ? -3.416 -8.142 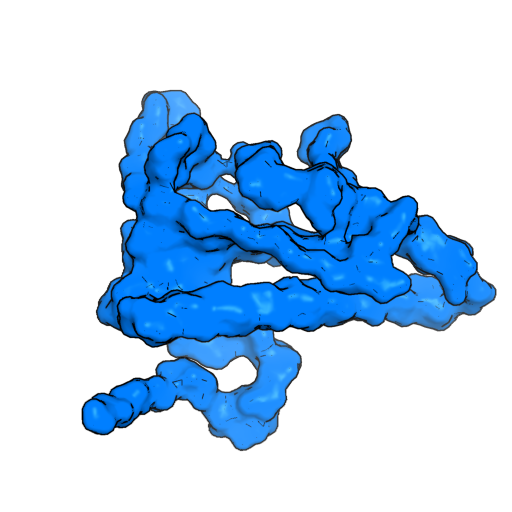8.423 1.00 89.50 90 GLN A C 1
ATOM 674 O O . GLN A 1 90 ? -3.065 -8.942 7.555 1.00 89.50 90 GLN A O 1
ATOM 679 N N . THR A 1 91 ? -4.485 -7.359 8.274 1.00 92.75 91 THR A N 1
ATOM 680 C CA . THR A 1 91 ? -5.312 -7.358 7.058 1.00 92.75 91 THR A CA 1
ATOM 681 C C . THR A 1 91 ? -4.512 -6.850 5.854 1.00 92.75 91 THR A C 1
ATOM 683 O O . THR A 1 91 ? -4.559 -7.461 4.784 1.00 92.75 91 THR A O 1
ATOM 686 N N . ALA A 1 92 ? -3.723 -5.782 6.025 1.00 92.31 92 ALA A N 1
ATOM 687 C CA . ALA A 1 92 ? -2.812 -5.274 4.998 1.00 92.31 92 ALA A CA 1
ATOM 688 C C . ALA A 1 92 ? -1.775 -6.333 4.598 1.00 92.31 92 ALA A C 1
ATOM 690 O O . ALA A 1 92 ? -1.568 -6.571 3.409 1.00 92.31 92 ALA A O 1
ATOM 691 N N . ASN A 1 93 ? -1.198 -7.035 5.575 1.00 89.38 93 ASN A N 1
ATOM 692 C CA . ASN A 1 93 ? -0.210 -8.088 5.341 1.00 89.38 93 ASN A CA 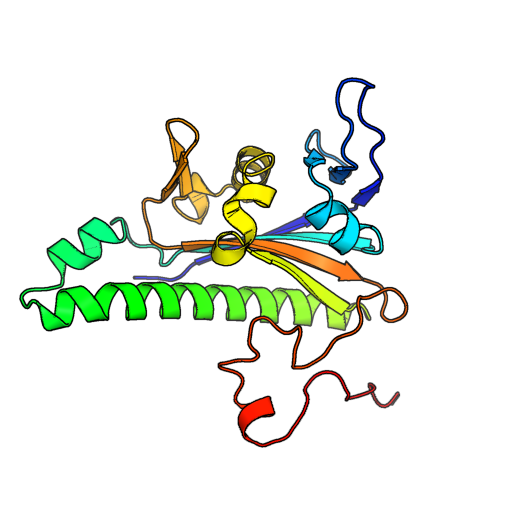1
ATOM 693 C C . ASN A 1 93 ? -0.791 -9.259 4.547 1.00 89.38 93 ASN A C 1
ATOM 695 O O . ASN A 1 93 ? -0.119 -9.799 3.669 1.00 89.38 93 ASN A O 1
ATOM 699 N N . MET A 1 94 ? -2.040 -9.644 4.823 1.00 91.38 94 MET A N 1
ATOM 700 C CA . MET A 1 94 ? -2.733 -10.687 4.064 1.00 91.38 94 MET A CA 1
ATOM 701 C C . MET A 1 94 ? -2.970 -10.266 2.609 1.00 91.38 94 MET A C 1
ATOM 703 O O . MET A 1 94 ? -2.711 -11.054 1.697 1.00 91.38 94 MET A O 1
ATOM 707 N N . LEU A 1 95 ? -3.402 -9.021 2.377 1.00 95.38 95 LEU A N 1
ATOM 708 C CA . LEU A 1 95 ? -3.578 -8.491 1.024 1.00 95.38 95 LEU A CA 1
ATOM 709 C C . LEU A 1 95 ? -2.242 -8.412 0.270 1.00 95.38 95 LEU A C 1
ATOM 711 O O . LEU A 1 95 ? -2.153 -8.840 -0.880 1.00 95.38 95 LEU A O 1
ATOM 715 N N . TYR A 1 96 ? -1.182 -7.937 0.922 1.00 93.50 96 TYR A N 1
ATOM 716 C CA . TYR A 1 96 ? 0.154 -7.925 0.335 1.00 93.50 96 TYR A CA 1
ATOM 717 C C . TYR A 1 96 ? 0.673 -9.330 0.032 1.00 93.50 96 TYR A C 1
ATOM 719 O O . TYR A 1 96 ? 1.233 -9.547 -1.037 1.00 93.50 96 TYR A O 1
ATOM 727 N N . ALA A 1 97 ? 0.465 -10.305 0.921 1.00 91.56 97 ALA A N 1
ATOM 728 C CA . ALA A 1 97 ? 0.865 -11.687 0.668 1.00 91.56 97 ALA A CA 1
ATOM 729 C C . ALA A 1 97 ? 0.181 -12.252 -0.587 1.00 91.56 97 ALA A C 1
ATOM 731 O O . ALA A 1 97 ? 0.822 -12.959 -1.366 1.00 91.56 97 ALA A O 1
ATOM 732 N N . HIS A 1 98 ? -1.085 -11.889 -0.815 1.00 94.75 98 HIS A N 1
ATOM 733 C CA . HIS A 1 98 ? -1.804 -12.224 -2.040 1.00 94.75 98 HIS A CA 1
ATOM 734 C C . HIS A 1 98 ? -1.176 -11.557 -3.278 1.00 94.75 98 HIS A C 1
ATOM 736 O O . HIS A 1 98 ? -0.830 -12.257 -4.230 1.00 94.75 98 HIS A O 1
ATOM 742 N N . ILE A 1 99 ? -0.924 -10.242 -3.236 1.00 95.56 99 ILE A N 1
ATOM 743 C CA . ILE A 1 99 ? -0.248 -9.493 -4.317 1.00 95.56 99 ILE A CA 1
ATOM 744 C C . ILE A 1 99 ? 1.136 -10.092 -4.623 1.00 95.56 99 ILE A C 1
ATOM 746 O O . ILE A 1 99 ? 1.488 -10.318 -5.779 1.00 95.56 99 ILE A O 1
ATOM 750 N N . ALA A 1 100 ? 1.917 -10.398 -3.588 1.00 92.56 100 ALA A N 1
ATOM 751 C CA . ALA A 1 100 ? 3.251 -10.967 -3.716 1.00 92.56 100 ALA A CA 1
ATOM 752 C C . ALA A 1 100 ? 3.236 -12.403 -4.253 1.00 92.56 100 ALA A C 1
ATOM 754 O O . ALA A 1 100 ? 4.168 -12.797 -4.952 1.00 92.56 100 ALA A O 1
ATOM 755 N N . SER A 1 101 ? 2.203 -13.192 -3.942 1.00 92.88 101 SER A N 1
ATOM 756 C CA . SER A 1 101 ? 2.018 -14.510 -4.552 1.00 92.88 101 SER A CA 1
ATOM 757 C C . SER A 1 101 ? 1.734 -14.390 -6.043 1.00 92.88 101 SER A C 1
ATOM 759 O O . SER A 1 101 ? 2.385 -15.067 -6.833 1.00 92.88 101 SER A O 1
ATOM 761 N N . HIS A 1 102 ? 0.844 -13.472 -6.423 1.00 94.50 102 HIS A N 1
ATOM 762 C CA . HIS A 1 102 ? 0.504 -13.236 -7.821 1.00 94.50 102 HIS A CA 1
ATOM 763 C C . HIS A 1 102 ? 1.702 -12.742 -8.645 1.00 94.50 102 HIS A C 1
ATOM 765 O O . HIS A 1 102 ? 1.936 -13.221 -9.750 1.00 94.50 102 HIS A O 1
ATOM 771 N N . ALA A 1 103 ? 2.519 -11.838 -8.093 1.00 93.50 103 ALA A N 1
ATOM 772 C CA . ALA A 1 103 ? 3.767 -11.423 -8.733 1.00 93.50 103 ALA A CA 1
ATOM 773 C C . ALA A 1 103 ? 4.725 -12.612 -8.934 1.00 93.50 103 ALA A C 1
ATOM 775 O O . ALA A 1 103 ? 5.293 -12.778 -10.010 1.00 93.50 103 ALA A O 1
ATOM 776 N N . ARG A 1 104 ? 4.851 -13.489 -7.929 1.00 91.44 104 ARG A N 1
ATOM 777 C CA . ARG A 1 104 ? 5.733 -14.664 -7.995 1.00 91.44 104 ARG A CA 1
ATOM 778 C C . ARG A 1 104 ? 5.305 -15.667 -9.063 1.00 91.44 104 ARG A C 1
ATOM 780 O O . ARG A 1 104 ? 6.166 -16.247 -9.714 1.00 91.44 104 ARG A O 1
ATOM 787 N N . GLU A 1 105 ? 4.002 -15.864 -9.256 1.00 93.31 105 GLU A N 1
ATOM 788 C CA . GLU A 1 105 ? 3.457 -16.702 -10.338 1.00 93.31 105 GLU A CA 1
ATOM 789 C C . GLU A 1 105 ? 3.888 -16.208 -11.729 1.00 93.31 105 GLU A C 1
ATOM 791 O O . GLU A 1 105 ? 3.983 -17.000 -12.661 1.00 93.31 105 GLU A O 1
ATOM 796 N N . GLN A 1 106 ? 4.210 -14.918 -11.852 1.00 91.81 106 GLN A N 1
ATOM 797 C CA . GLN A 1 106 ? 4.714 -14.287 -13.073 1.00 91.81 106 GLN A CA 1
ATOM 798 C C . GLN A 1 106 ? 6.251 -14.219 -13.129 1.00 91.81 106 GLN A C 1
ATOM 800 O O . GLN A 1 106 ? 6.800 -13.597 -14.034 1.00 91.81 106 GLN A O 1
ATOM 805 N N . GLY A 1 107 ? 6.958 -14.822 -12.166 1.00 90.50 107 GLY A N 1
ATOM 806 C CA . GLY A 1 107 ? 8.415 -14.708 -12.049 1.00 90.50 107 GLY A CA 1
ATOM 807 C C . GLY A 1 107 ? 8.894 -13.325 -11.594 1.00 90.50 107 GLY A C 1
ATOM 808 O O . GLY A 1 107 ? 10.048 -12.977 -11.815 1.00 90.50 107 GLY A O 1
ATOM 809 N N . LEU A 1 108 ? 8.015 -12.528 -10.980 1.00 92.50 108 LEU A N 1
ATOM 810 C CA . LEU A 1 108 ? 8.306 -11.181 -10.498 1.00 92.50 108 LEU A CA 1
ATOM 811 C C . LEU A 1 108 ? 8.369 -11.135 -8.966 1.00 92.50 108 LEU A C 1
ATOM 813 O O . LEU A 1 108 ? 7.796 -11.966 -8.253 1.00 92.50 108 LEU A O 1
ATOM 817 N N . ARG A 1 109 ? 9.006 -10.087 -8.443 1.00 91.19 109 ARG A N 1
ATOM 818 C CA . ARG A 1 109 ? 9.082 -9.790 -7.010 1.00 91.19 109 ARG A CA 1
ATOM 819 C C . ARG A 1 109 ? 8.249 -8.566 -6.667 1.00 91.19 109 ARG A C 1
ATOM 821 O O . ARG A 1 109 ? 8.469 -7.502 -7.225 1.00 91.19 109 ARG A O 1
ATOM 828 N N . ALA A 1 110 ? 7.338 -8.687 -5.703 1.00 91.62 110 ALA A N 1
ATOM 829 C CA . ALA A 1 110 ? 6.629 -7.542 -5.124 1.00 91.62 110 ALA A CA 1
ATOM 830 C C . ALA A 1 110 ? 7.310 -7.079 -3.832 1.00 91.62 110 ALA A C 1
ATOM 832 O O . ALA A 1 110 ? 7.706 -7.938 -3.046 1.00 91.62 110 ALA A O 1
ATOM 833 N N . ASP A 1 111 ? 7.408 -5.771 -3.592 1.00 89.38 111 ASP A N 1
ATOM 834 C CA . ASP A 1 111 ? 7.908 -5.165 -2.350 1.00 89.38 111 ASP A CA 1
ATOM 835 C C . ASP A 1 111 ? 7.097 -3.925 -1.950 1.00 89.38 111 ASP A C 1
ATOM 837 O O . ASP A 1 111 ? 6.559 -3.227 -2.811 1.00 89.38 111 ASP A O 1
ATOM 841 N N . TYR A 1 112 ? 7.019 -3.632 -0.652 1.00 85.88 112 TYR A N 1
ATOM 842 C CA . TYR A 1 112 ? 6.350 -2.422 -0.174 1.00 85.88 112 TYR A CA 1
ATOM 843 C C . TYR A 1 112 ? 7.145 -1.186 -0.601 1.00 85.88 112 TYR A C 1
ATOM 845 O O . TYR A 1 112 ? 8.301 -1.004 -0.214 1.00 85.88 112 TYR A O 1
ATOM 853 N N . ALA A 1 113 ? 6.504 -0.314 -1.378 1.00 78.94 113 ALA A N 1
ATOM 854 C CA . ALA A 1 113 ? 7.055 0.988 -1.704 1.00 78.94 113 ALA A CA 1
ATOM 855 C C . ALA A 1 113 ? 6.748 1.962 -0.563 1.00 78.94 113 ALA A C 1
ATOM 857 O O . ALA A 1 113 ? 7.658 2.369 0.148 1.00 78.94 113 ALA A O 1
ATOM 858 N N . LEU A 1 114 ? 5.485 2.290 -0.315 1.00 80.56 114 LEU A N 1
ATOM 859 C CA . LEU A 1 114 ? 5.097 3.185 0.780 1.00 80.56 114 LEU A CA 1
ATOM 860 C C . LEU A 1 114 ? 3.863 2.649 1.496 1.00 80.56 114 LEU A C 1
ATOM 862 O O . LEU A 1 114 ? 3.027 1.979 0.886 1.00 80.56 114 LEU A O 1
ATOM 866 N N . ASP A 1 115 ? 3.746 2.979 2.774 1.00 77.69 115 ASP A N 1
ATOM 867 C CA . ASP A 1 115 ? 2.571 2.703 3.593 1.00 77.69 115 ASP A CA 1
ATOM 868 C C . ASP A 1 115 ? 2.091 4.002 4.236 1.00 77.69 115 ASP A C 1
ATOM 870 O O . ASP A 1 115 ? 2.915 4.802 4.671 1.00 77.69 115 ASP A O 1
ATOM 874 N N . PHE A 1 116 ? 0.779 4.233 4.280 1.00 75.31 116 PHE A N 1
ATOM 875 C CA . PHE A 1 116 ? 0.228 5.469 4.829 1.00 75.31 116 PHE A CA 1
ATOM 876 C C . PHE A 1 116 ? 0.605 5.692 6.294 1.00 75.31 116 PHE A C 1
ATOM 878 O O . PHE A 1 116 ? 0.847 6.830 6.677 1.00 75.31 116 PHE A O 1
ATOM 885 N N . ASP A 1 117 ? 0.738 4.637 7.097 1.00 74.62 117 ASP A N 1
ATOM 886 C CA . ASP A 1 117 ? 1.016 4.789 8.528 1.00 74.62 117 ASP A CA 1
ATOM 887 C C . ASP A 1 117 ? 2.451 5.285 8.799 1.00 74.62 117 ASP A C 1
ATOM 889 O O . ASP A 1 117 ? 2.700 5.954 9.800 1.00 74.62 117 ASP A O 1
ATOM 893 N N . GLU A 1 118 ? 3.395 4.991 7.899 1.00 72.81 118 GLU A N 1
ATOM 894 C CA . GLU A 1 118 ? 4.805 5.403 8.012 1.00 72.81 118 GLU A CA 1
ATOM 895 C C . GLU A 1 118 ? 5.168 6.566 7.077 1.00 72.81 118 GLU A C 1
ATOM 897 O O . GLU A 1 118 ? 6.142 7.275 7.324 1.00 72.81 118 GLU A O 1
ATOM 902 N N . ASN A 1 119 ? 4.415 6.746 5.990 1.00 76.50 119 ASN A N 1
ATOM 903 C CA . ASN A 1 119 ? 4.736 7.642 4.880 1.00 76.50 119 ASN A CA 1
ATOM 904 C C . ASN A 1 119 ? 3.537 8.508 4.460 1.00 76.50 119 ASN A C 1
ATOM 906 O O . ASN A 1 119 ? 3.334 8.777 3.271 1.00 76.50 119 ASN A O 1
ATOM 910 N N . ALA A 1 120 ? 2.690 8.896 5.422 1.00 76.62 120 ALA A N 1
ATOM 911 C CA . ALA A 1 120 ? 1.503 9.713 5.169 1.00 76.62 120 ALA A CA 1
ATOM 912 C C . ALA A 1 120 ? 1.851 10.979 4.375 1.00 76.62 120 ALA A C 1
ATOM 914 O O . ALA A 1 120 ? 1.199 11.268 3.375 1.00 76.62 120 ALA A O 1
ATOM 915 N N . GLN A 1 121 ? 2.914 11.686 4.770 1.00 77.12 121 GLN A N 1
ATOM 916 C CA . GLN A 1 121 ? 3.326 12.947 4.151 1.00 77.12 121 GLN A CA 1
ATOM 917 C C . GLN A 1 121 ? 3.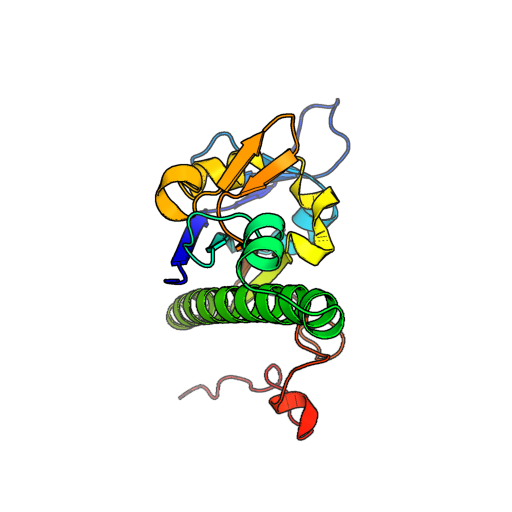757 12.767 2.688 1.00 77.12 121 GLN A C 1
ATOM 919 O O . GLN A 1 121 ? 3.452 13.602 1.839 1.00 77.12 121 GLN A O 1
ATOM 924 N N . GLU A 1 122 ? 4.430 11.664 2.365 1.00 79.19 122 GLU A N 1
ATOM 925 C CA . GLU A 1 122 ? 4.842 11.335 1.000 1.00 79.19 122 GLU A CA 1
ATOM 926 C C . GLU A 1 122 ? 3.666 10.866 0.132 1.00 79.19 122 GLU A C 1
ATOM 928 O O . GLU A 1 122 ? 3.685 11.033 -1.088 1.00 79.19 122 GLU A O 1
ATOM 933 N N . LEU A 1 123 ? 2.636 10.274 0.742 1.00 78.50 123 LEU A N 1
ATOM 934 C CA . LEU A 1 123 ? 1.451 9.775 0.042 1.00 78.50 123 LEU A CA 1
ATOM 935 C C . LEU A 1 123 ? 0.340 10.816 -0.106 1.00 78.50 123 LEU A C 1
ATOM 937 O O . LEU A 1 123 ? -0.432 10.728 -1.063 1.00 78.50 123 LEU A O 1
ATOM 941 N N . GLU A 1 124 ? 0.269 11.808 0.782 1.00 80.94 124 GLU A N 1
ATOM 942 C CA . GLU A 1 124 ? -0.721 12.892 0.771 1.00 80.94 124 GLU A CA 1
ATOM 943 C C . GLU A 1 124 ? -0.921 13.532 -0.615 1.00 80.94 124 GLU A C 1
ATOM 945 O O . GLU A 1 124 ? -2.072 13.613 -1.060 1.00 80.94 124 GLU A O 1
ATOM 950 N N . PRO A 1 125 ? 0.139 13.895 -1.374 1.00 80.06 125 PRO A N 1
ATOM 951 C CA . PRO A 1 125 ? -0.008 14.499 -2.701 1.00 80.06 125 PRO A CA 1
ATOM 952 C C . PRO A 1 125 ? -0.720 13.613 -3.729 1.00 80.06 125 PRO A C 1
ATOM 954 O O . PRO A 1 125 ? -1.212 14.122 -4.736 1.00 80.06 125 PRO A O 1
ATOM 957 N N . SER A 1 126 ? -0.739 12.299 -3.498 1.00 85.12 126 SER A N 1
ATOM 958 C CA . SER A 1 126 ? -1.305 11.286 -4.397 1.00 85.12 126 SER A CA 1
ATOM 959 C C . SER A 1 126 ? -2.545 10.604 -3.803 1.00 85.12 126 SER A C 1
ATOM 961 O O . SER A 1 126 ? -3.116 9.704 -4.418 1.00 85.12 126 SER A O 1
ATOM 963 N N . LEU A 1 127 ? -2.977 11.011 -2.606 1.00 85.69 127 LEU A N 1
ATOM 964 C CA . LEU A 1 127 ? -4.001 10.324 -1.824 1.00 85.69 127 LEU A CA 1
ATOM 965 C C . LEU A 1 127 ? -5.346 10.238 -2.557 1.00 85.69 127 LEU A C 1
ATOM 967 O O . LEU A 1 127 ? -5.983 9.184 -2.570 1.00 85.69 127 LEU A O 1
ATOM 971 N N . SER A 1 128 ? -5.771 11.331 -3.195 1.00 87.69 128 SER A N 1
ATOM 972 C CA . SER A 1 128 ? -7.036 11.395 -3.940 1.00 87.69 128 SER A CA 1
ATOM 973 C C . SER A 1 128 ? -7.063 10.405 -5.101 1.00 87.69 128 SER A C 1
ATOM 975 O O . SER A 1 128 ? -8.032 9.661 -5.256 1.00 87.69 128 SER A O 1
ATOM 977 N N . ASP A 1 129 ? -5.974 10.350 -5.867 1.00 88.75 129 ASP A N 1
ATOM 978 C CA . ASP A 1 129 ? -5.791 9.417 -6.973 1.00 88.75 129 ASP A CA 1
ATOM 979 C C . ASP A 1 129 ? -5.831 7.965 -6.481 1.00 88.75 129 ASP A C 1
ATOM 981 O O . ASP A 1 129 ? -6.515 7.122 -7.070 1.00 88.75 129 ASP A O 1
ATOM 985 N N . ILE A 1 130 ? -5.149 7.672 -5.367 1.00 90.12 130 ILE A N 1
ATOM 986 C CA . ILE A 1 130 ? -5.119 6.327 -4.780 1.00 90.12 130 ILE A CA 1
ATOM 987 C C . ILE A 1 130 ? -6.530 5.869 -4.402 1.00 90.12 130 ILE A C 1
ATOM 989 O O . ILE A 1 130 ? -6.965 4.795 -4.829 1.00 90.12 130 ILE A O 1
ATOM 993 N N . LEU A 1 131 ? -7.277 6.690 -3.657 1.00 91.38 131 LEU A N 1
ATOM 994 C CA . LEU A 1 131 ? -8.642 6.347 -3.252 1.00 91.38 131 LEU A CA 1
ATOM 995 C C . LEU A 1 131 ? -9.582 6.200 -4.453 1.00 91.38 131 LEU A C 1
ATOM 997 O O . LEU A 1 131 ? -10.401 5.275 -4.483 1.00 91.38 131 LEU A O 1
ATOM 1001 N N . PHE A 1 132 ? -9.449 7.073 -5.455 1.00 92.69 132 PHE A N 1
ATOM 1002 C CA . PHE A 1 132 ? -10.263 7.027 -6.665 1.00 92.69 132 PHE A CA 1
ATOM 1003 C C . PHE A 1 132 ? -10.093 5.698 -7.409 1.00 92.69 132 PHE A C 1
ATOM 1005 O O . PHE A 1 132 ? -11.080 5.010 -7.690 1.00 92.69 132 PHE A O 1
ATOM 1012 N N . TYR A 1 133 ? -8.856 5.274 -7.684 1.00 94.44 133 TYR A N 1
ATOM 1013 C CA . TYR A 1 133 ? -8.634 4.034 -8.435 1.00 94.44 133 TYR A CA 1
ATOM 1014 C C . TYR A 1 133 ? -8.954 2.763 -7.661 1.00 94.44 133 TYR A C 1
ATOM 1016 O O . TYR A 1 133 ? -9.290 1.754 -8.288 1.00 94.44 133 TYR A O 1
ATOM 1024 N N . LEU A 1 134 ? -8.880 2.809 -6.331 1.00 94.12 134 LEU A N 1
ATOM 1025 C CA . LEU A 1 134 ? -9.332 1.726 -5.460 1.00 94.12 134 LEU A CA 1
ATOM 1026 C C . LEU A 1 134 ? -10.862 1.677 -5.314 1.00 94.12 134 LEU A C 1
ATOM 1028 O O . LEU A 1 134 ? -11.387 0.730 -4.721 1.00 94.12 134 LEU A O 1
ATOM 1032 N N . LYS A 1 135 ? -11.585 2.680 -5.841 1.00 93.56 135 LYS A N 1
ATOM 1033 C CA . LYS A 1 135 ? -13.018 2.904 -5.585 1.00 93.56 135 LYS A CA 1
ATOM 1034 C C . LYS A 1 135 ? -13.324 2.905 -4.081 1.00 93.56 135 LYS A C 1
ATOM 1036 O O . LYS A 1 135 ? -14.344 2.358 -3.649 1.00 93.56 135 LYS A O 1
ATOM 1041 N N . ALA A 1 136 ? -12.410 3.494 -3.306 1.00 91.81 136 ALA A N 1
ATOM 1042 C CA . ALA A 1 136 ? -12.244 3.249 -1.878 1.00 91.81 136 ALA A CA 1
ATOM 1043 C C . 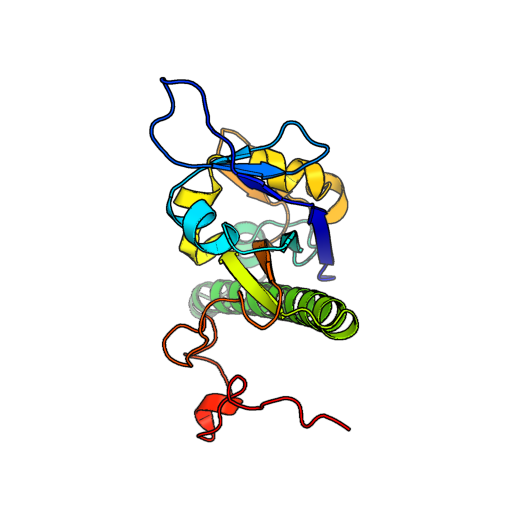ALA A 1 136 ? -13.477 3.605 -1.039 1.00 91.81 136 ALA A C 1
ATOM 1045 O O . ALA A 1 136 ? -13.732 2.951 -0.034 1.00 91.81 136 ALA A O 1
ATOM 1046 N N . GLU A 1 137 ? -14.290 4.571 -1.461 1.00 90.38 137 GLU A N 1
ATOM 1047 C CA . GLU A 1 137 ? -15.529 4.910 -0.755 1.00 90.38 137 GLU A CA 1
ATOM 1048 C C . GLU A 1 137 ? -16.511 3.729 -0.764 1.00 90.38 137 GLU A C 1
ATOM 1050 O O . GLU A 1 137 ? -16.953 3.267 0.284 1.00 90.38 137 GLU A O 1
ATOM 1055 N N . SER A 1 138 ? -16.775 3.163 -1.945 1.00 89.38 138 SER A N 1
ATOM 1056 C CA . SER A 1 138 ? -17.699 2.033 -2.109 1.00 89.38 138 SER A CA 1
ATOM 1057 C C . SER A 1 138 ? -17.140 0.698 -1.604 1.00 89.38 138 SER A C 1
ATOM 1059 O O . SER A 1 138 ? -17.895 -0.160 -1.145 1.00 89.38 138 SER A O 1
ATOM 1061 N N . THR A 1 139 ? -15.822 0.498 -1.694 1.00 90.25 139 THR A N 1
ATOM 1062 C CA . THR A 1 139 ? -15.177 -0.789 -1.390 1.00 90.25 139 THR A CA 1
ATOM 1063 C C . THR A 1 139 ? -14.661 -0.867 0.045 1.00 90.25 139 THR A C 1
ATOM 1065 O O . THR A 1 139 ? -14.782 -1.917 0.681 1.00 90.25 139 THR A O 1
ATOM 1068 N N . LEU A 1 140 ? -14.121 0.236 0.571 1.00 91.38 140 LEU A N 1
ATOM 1069 C CA . LEU A 1 140 ? -13.400 0.307 1.846 1.00 91.38 140 LEU A CA 1
ATOM 1070 C C . LEU A 1 140 ? -14.038 1.272 2.863 1.00 91.38 140 LEU A C 1
ATOM 1072 O O . LEU A 1 140 ? -13.707 1.189 4.047 1.00 91.38 140 LEU A O 1
ATOM 1076 N N . GLY A 1 141 ? -14.953 2.153 2.443 1.00 89.38 141 GLY A N 1
ATOM 1077 C CA . GLY A 1 141 ? -15.507 3.211 3.294 1.00 89.38 141 GLY A CA 1
ATOM 1078 C C . GLY A 1 141 ? -14.526 4.360 3.555 1.00 89.38 141 GLY A C 1
ATOM 1079 O O . GLY A 1 141 ? -14.585 4.993 4.606 1.00 89.38 141 GLY A O 1
ATOM 1080 N N . MET A 1 142 ? -13.594 4.605 2.629 1.00 89.94 142 MET A N 1
ATOM 1081 C CA . MET A 1 142 ? -12.555 5.636 2.750 1.00 89.94 142 MET A CA 1
ATOM 1082 C C . MET A 1 142 ? -12.774 6.769 1.748 1.00 89.94 142 MET A C 1
ATOM 1084 O O . MET A 1 142 ? -12.993 6.514 0.564 1.00 89.94 142 MET A O 1
ATOM 1088 N N . ALA A 1 143 ? -12.656 8.013 2.207 1.00 86.56 143 ALA A N 1
ATOM 1089 C CA . ALA A 1 143 ? -12.801 9.216 1.391 1.00 86.56 143 ALA A CA 1
ATOM 1090 C C . ALA A 1 143 ? -11.933 10.363 1.932 1.00 86.56 143 ALA A C 1
ATOM 1092 O O . ALA A 1 143 ? -11.529 10.361 3.093 1.00 86.56 143 ALA A O 1
ATOM 1093 N N . ILE A 1 144 ? -11.676 11.389 1.122 1.00 83.75 144 ILE A N 1
ATOM 1094 C CA . ILE A 1 144 ? -11.037 12.623 1.605 1.00 83.75 144 ILE A CA 1
ATOM 1095 C C . ILE A 1 144 ? -12.119 13.604 2.042 1.00 83.75 144 ILE A C 1
ATOM 1097 O O . ILE A 1 144 ? -13.054 13.878 1.290 1.00 83.75 144 ILE A O 1
ATOM 1101 N N . LYS A 1 145 ? -11.961 14.189 3.230 1.00 79.44 145 LYS A N 1
ATOM 1102 C CA . LYS A 1 145 ? -12.794 15.298 3.705 1.00 79.44 145 LYS A CA 1
ATOM 1103 C C . LYS A 1 145 ? -11.901 16.388 4.284 1.00 79.44 145 LYS A C 1
ATOM 1105 O O . LYS A 1 145 ? -11.080 16.116 5.153 1.00 79.44 145 LYS A O 1
ATOM 1110 N N . ASN A 1 146 ? -12.074 17.626 3.817 1.00 75.50 146 ASN A N 1
ATOM 1111 C CA . ASN A 1 146 ? -11.259 18.781 4.225 1.00 75.50 146 ASN A CA 1
ATOM 1112 C C . ASN A 1 146 ? -9.746 18.514 4.096 1.00 75.50 146 ASN A C 1
ATOM 1114 O O . ASN A 1 146 ? -8.996 18.762 5.034 1.00 75.50 146 ASN A O 1
ATOM 1118 N N . SER A 1 147 ? -9.327 17.935 2.967 1.00 68.81 147 SER A N 1
ATOM 1119 C CA . SER A 1 147 ? -7.937 17.528 2.687 1.00 68.81 147 SER A CA 1
ATOM 1120 C C . SER A 1 147 ? -7.348 16.449 3.605 1.00 68.81 147 SER A C 1
ATOM 1122 O O . SER A 1 147 ? -6.194 16.090 3.427 1.00 68.81 147 SER A O 1
ATOM 1124 N N . ASN A 1 148 ? -8.128 15.877 4.526 1.00 70.25 148 ASN A N 1
ATOM 1125 C CA . ASN A 1 148 ? -7.692 14.778 5.381 1.00 70.25 148 ASN A CA 1
ATOM 1126 C C . ASN A 1 148 ? -8.295 13.454 4.915 1.00 70.25 148 ASN A C 1
ATOM 1128 O O . ASN A 1 148 ? -9.461 13.403 4.500 1.00 70.25 148 ASN A O 1
ATOM 1132 N N . LEU A 1 149 ? -7.525 12.369 5.033 1.00 74.19 149 LEU A N 1
ATOM 1133 C CA . LEU A 1 149 ? -8.073 11.025 4.901 1.00 74.19 149 LEU A CA 1
ATOM 1134 C C . LEU A 1 149 ? -9.111 10.816 6.005 1.00 74.19 149 LEU A C 1
ATOM 1136 O O . LEU A 1 149 ? -8.809 10.874 7.195 1.00 74.19 149 LEU A O 1
ATOM 1140 N N . THR A 1 150 ? -10.345 10.555 5.605 1.00 74.69 150 THR A N 1
ATOM 1141 C CA . THR A 1 150 ? -11.409 10.149 6.514 1.00 74.69 150 THR A CA 1
ATOM 1142 C C . THR A 1 150 ? -11.859 8.751 6.161 1.00 74.69 150 THR A C 1
ATOM 1144 O O . THR A 1 150 ? -12.003 8.394 4.994 1.00 74.69 150 THR A O 1
ATOM 1147 N N . SER A 1 151 ? -12.094 7.944 7.183 1.00 76.06 151 SER A N 1
ATOM 1148 C CA . SER A 1 151 ? -12.592 6.599 6.977 1.00 76.06 151 SER A CA 1
ATOM 1149 C C . SER A 1 151 ? -13.750 6.322 7.913 1.00 76.06 151 SER A C 1
ATOM 1151 O O . SER A 1 151 ? -13.682 6.592 9.116 1.00 76.06 151 SER A O 1
ATOM 1153 N N . THR A 1 152 ? -14.824 5.769 7.358 1.00 78.69 152 THR A N 1
ATOM 1154 C CA . THR A 1 152 ? -15.968 5.283 8.134 1.00 78.69 152 THR A CA 1
ATOM 1155 C C . THR A 1 152 ? -15.645 3.982 8.864 1.00 78.69 152 THR A C 1
ATOM 1157 O O . THR A 1 152 ? -16.448 3.540 9.674 1.00 78.69 152 THR A O 1
ATOM 1160 N N . SER A 1 153 ? -14.481 3.388 8.585 1.00 84.00 153 SER A N 1
ATOM 1161 C CA . SER A 1 153 ? -13.957 2.158 9.179 1.00 84.00 153 SER A CA 1
ATOM 1162 C C . SER A 1 153 ? -12.442 2.274 9.391 1.00 84.00 153 SER A C 1
ATOM 1164 O O . SER A 1 153 ? -11.768 2.781 8.500 1.00 84.00 153 SER A O 1
ATOM 1166 N N . PRO A 1 154 ? -11.837 1.765 10.476 1.00 89.31 154 PRO A N 1
ATOM 1167 C CA . PRO A 1 154 ? -10.381 1.694 10.576 1.00 89.31 154 PRO A CA 1
ATOM 1168 C C . PRO A 1 154 ? -9.782 0.952 9.378 1.00 89.31 154 PRO A C 1
ATOM 1170 O O . PRO A 1 154 ? -10.365 -0.026 8.893 1.00 89.31 154 PRO A O 1
ATOM 1173 N N . GLY A 1 155 ? -8.635 1.420 8.901 1.00 90.75 155 GLY A N 1
ATOM 1174 C CA . GLY A 1 155 ? -7.992 0.900 7.706 1.00 90.75 155 GLY A CA 1
ATOM 1175 C C . GLY A 1 155 ? -6.779 1.728 7.302 1.00 90.75 155 GLY A C 1
ATOM 1176 O O . GLY A 1 155 ? -6.532 2.780 7.881 1.00 90.75 155 GLY A O 1
ATOM 1177 N N . THR A 1 156 ? -6.051 1.246 6.300 1.00 91.19 156 THR A N 1
ATOM 1178 C CA . THR A 1 156 ? -4.859 1.907 5.757 1.00 91.19 156 THR A CA 1
ATOM 1179 C C . THR A 1 156 ? -4.774 1.701 4.244 1.00 91.19 156 THR A C 1
ATOM 1181 O O . THR A 1 156 ? -5.466 0.845 3.678 1.00 91.19 156 THR A O 1
ATOM 1184 N N . ILE A 1 157 ? -3.929 2.485 3.582 1.00 91.75 157 ILE A N 1
ATOM 1185 C CA . ILE A 1 157 ? -3.606 2.362 2.160 1.00 91.75 157 ILE A CA 1
ATOM 1186 C C . ILE A 1 157 ? -2.095 2.238 1.980 1.00 91.75 157 ILE A C 1
ATOM 1188 O O . ILE A 1 157 ? -1.309 2.676 2.816 1.00 91.75 157 ILE A O 1
ATOM 1192 N N . GLY A 1 158 ? -1.680 1.661 0.862 1.00 91.56 158 GLY A N 1
ATOM 1193 C CA . GLY A 1 158 ? -0.270 1.484 0.561 1.00 91.56 158 GLY A CA 1
ATOM 1194 C C . GLY A 1 158 ? -0.005 1.328 -0.924 1.00 91.56 158 GLY A C 1
ATOM 1195 O O . GLY A 1 158 ? -0.911 1.154 -1.744 1.00 91.56 158 GLY A O 1
ATOM 1196 N N . ILE A 1 159 ? 1.277 1.388 -1.254 1.00 93.62 159 ILE A N 1
ATOM 1197 C CA . ILE A 1 159 ? 1.795 1.228 -2.603 1.00 93.62 159 ILE A CA 1
ATOM 1198 C C . ILE A 1 159 ? 2.840 0.123 -2.589 1.00 93.62 159 ILE A C 1
ATOM 1200 O O . ILE A 1 159 ? 3.750 0.112 -1.760 1.00 93.62 159 ILE A O 1
ATOM 1204 N N . VAL A 1 160 ? 2.721 -0.796 -3.538 1.00 94.06 160 VAL A N 1
ATOM 1205 C CA . VAL A 1 160 ? 3.608 -1.943 -3.714 1.00 94.06 160 VAL A CA 1
ATOM 1206 C C . VAL A 1 160 ? 4.257 -1.838 -5.089 1.00 94.06 160 VAL A C 1
ATOM 1208 O O . VAL A 1 160 ? 3.571 -1.699 -6.100 1.00 94.06 160 VAL A O 1
ATOM 1211 N N . GLY A 1 161 ? 5.583 -1.901 -5.135 1.00 94.81 161 GLY A N 1
ATOM 1212 C CA . GLY A 1 161 ? 6.322 -2.041 -6.385 1.00 94.81 161 GLY A CA 1
ATOM 1213 C C . GLY A 1 161 ? 6.419 -3.508 -6.782 1.00 94.81 161 GLY A C 1
ATOM 1214 O O . GLY A 1 161 ? 6.620 -4.370 -5.928 1.00 94.81 161 GLY A O 1
ATOM 1215 N N . VAL A 1 162 ? 6.288 -3.800 -8.071 1.00 95.38 162 VAL A N 1
ATOM 1216 C CA . VAL A 1 162 ? 6.520 -5.128 -8.647 1.00 95.38 162 VAL A CA 1
ATOM 1217 C C . VAL A 1 162 ? 7.665 -5.021 -9.635 1.00 95.38 162 VAL A C 1
ATOM 1219 O O . VAL A 1 162 ? 7.652 -4.175 -10.524 1.00 95.38 162 VAL A O 1
ATOM 1222 N N . TYR A 1 163 ? 8.658 -5.876 -9.473 1.00 93.75 163 TYR A N 1
ATOM 1223 C CA . TYR A 1 163 ? 9.966 -5.767 -10.089 1.00 93.75 163 TYR A CA 1
ATOM 1224 C C . TYR A 1 163 ? 10.348 -7.091 -10.738 1.00 93.75 163 TYR A C 1
ATOM 1226 O O . TYR A 1 163 ? 9.973 -8.161 -10.260 1.00 93.75 163 TYR A O 1
ATOM 1234 N N . ASP A 1 164 ? 11.179 -7.006 -11.765 1.00 90.88 164 ASP A N 1
ATOM 1235 C CA . ASP A 1 164 ? 11.981 -8.145 -12.196 1.00 90.88 164 ASP A CA 1
ATOM 1236 C C . ASP A 1 164 ? 13.001 -8.506 -11.095 1.00 90.88 164 ASP A C 1
ATOM 1238 O O . ASP A 1 164 ? 13.516 -7.617 -10.401 1.00 90.88 164 ASP A O 1
ATOM 1242 N N . ASP A 1 165 ? 13.308 -9.791 -10.921 1.00 75.31 165 ASP A N 1
ATOM 1243 C CA . ASP A 1 165 ? 14.084 -10.310 -9.785 1.00 75.31 165 ASP A CA 1
ATOM 1244 C C . ASP A 1 165 ? 15.475 -9.658 -9.660 1.00 75.31 165 ASP A C 1
ATOM 1246 O O . ASP A 1 165 ? 15.956 -9.422 -8.545 1.00 75.31 165 ASP A O 1
ATOM 1250 N N . GLY A 1 166 ? 16.088 -9.288 -10.792 1.00 74.62 166 GLY A N 1
ATOM 1251 C CA . GLY A 1 166 ? 17.390 -8.611 -10.854 1.00 74.62 166 GLY A CA 1
ATOM 1252 C C . GLY A 1 166 ? 17.361 -7.091 -10.638 1.00 74.62 166 GLY A C 1
ATOM 1253 O O . GLY A 1 166 ? 18.413 -6.485 -10.452 1.00 74.62 166 GLY A O 1
ATOM 1254 N N . LYS A 1 167 ? 16.182 -6.457 -10.665 1.00 80.12 167 LYS A N 1
ATOM 1255 C CA . LYS A 1 167 ? 16.009 -4.991 -10.524 1.00 80.12 167 LYS A CA 1
ATOM 1256 C C . LYS A 1 167 ? 15.373 -4.579 -9.204 1.00 80.12 167 LYS A C 1
ATOM 1258 O O . LYS A 1 167 ? 15.309 -3.398 -8.864 1.00 80.12 167 LYS A O 1
ATOM 1263 N N . ALA A 1 168 ? 14.859 -5.558 -8.486 1.00 76.38 168 ALA A N 1
ATOM 1264 C CA . ALA A 1 168 ? 14.156 -5.358 -7.249 1.00 76.38 168 ALA A CA 1
ATOM 1265 C C . ALA A 1 168 ? 15.115 -4.909 -6.119 1.00 76.38 168 ALA A C 1
ATOM 1267 O O . ALA A 1 168 ? 16.248 -5.401 -6.046 1.00 76.38 168 ALA A O 1
ATOM 1268 N N . PRO A 1 169 ? 14.677 -4.031 -5.194 1.00 74.81 169 PRO A N 1
ATOM 1269 C CA . PRO A 1 169 ? 15.513 -3.543 -4.095 1.00 74.81 169 PRO A CA 1
ATOM 1270 C C . PRO A 1 169 ? 16.069 -4.678 -3.231 1.00 74.81 169 PRO A C 1
ATOM 1272 O O . PRO A 1 169 ? 15.367 -5.659 -2.966 1.00 74.81 169 PRO A O 1
ATOM 1275 N N . LEU A 1 170 ? 17.315 -4.544 -2.765 1.00 75.50 170 LEU A N 1
ATOM 1276 C CA . LEU A 1 170 ? 17.911 -5.507 -1.839 1.00 75.50 170 LEU A CA 1
ATOM 1277 C C . LEU A 1 170 ? 17.067 -5.608 -0.567 1.00 75.50 170 LEU A C 1
ATOM 1279 O O . LEU A 1 170 ? 16.761 -4.609 0.084 1.00 75.50 170 LEU A O 1
ATOM 1283 N N . ARG A 1 171 ? 16.724 -6.840 -0.194 1.00 76.12 171 ARG A N 1
ATOM 1284 C CA . ARG A 1 171 ? 16.025 -7.119 1.057 1.00 76.12 171 ARG A CA 1
ATOM 1285 C C . ARG A 1 171 ? 17.031 -7.354 2.163 1.00 76.12 171 ARG A C 1
ATOM 1287 O O . ARG A 1 171 ? 18.011 -8.063 1.978 1.00 76.12 171 ARG A O 1
ATOM 1294 N N . SER A 1 172 ? 16.745 -6.800 3.333 1.00 82.19 172 SER A N 1
ATOM 1295 C CA . SER A 1 172 ? 17.396 -7.211 4.569 1.00 82.19 172 SER A CA 1
ATOM 1296 C C . SER A 1 172 ? 16.370 -7.248 5.690 1.00 82.19 172 SER A C 1
ATOM 1298 O O . SER A 1 172 ? 15.410 -6.473 5.695 1.00 82.19 172 SER A O 1
ATOM 1300 N N . CYS A 1 173 ? 16.587 -8.110 6.685 1.00 84.38 173 CYS A N 1
ATOM 1301 C CA . CYS A 1 173 ? 15.758 -8.098 7.891 1.00 84.38 173 CYS A CA 1
ATOM 1302 C C . CYS A 1 173 ? 15.763 -6.727 8.578 1.00 84.38 173 CYS A C 1
ATOM 1304 O O . CYS A 1 173 ? 14.782 -6.405 9.230 1.00 84.38 173 CYS A O 1
ATOM 1306 N N . ARG A 1 174 ? 16.822 -5.919 8.428 1.00 80.19 174 ARG A N 1
ATOM 1307 C CA . ARG A 1 174 ? 16.907 -4.568 9.003 1.00 80.19 174 ARG A CA 1
ATOM 1308 C C . ARG A 1 174 ? 16.004 -3.558 8.291 1.00 80.19 174 ARG A C 1
ATOM 1310 O O . ARG A 1 174 ? 15.507 -2.651 8.940 1.00 80.19 174 ARG A O 1
ATOM 1317 N N . LEU A 1 175 ? 15.812 -3.712 6.983 1.00 76.75 175 LEU A N 1
ATOM 1318 C CA . LEU A 1 175 ? 15.002 -2.809 6.157 1.00 76.75 175 LEU A CA 1
ATOM 1319 C C . LEU A 1 175 ? 13.547 -3.280 6.011 1.00 76.75 175 LEU A C 1
ATOM 1321 O O . LEU A 1 175 ? 12.734 -2.610 5.387 1.00 76.75 175 LEU A O 1
ATOM 1325 N N . CYS A 1 176 ? 13.212 -4.451 6.553 1.00 78.56 176 CYS A N 1
ATOM 1326 C CA . CYS A 1 176 ? 11.872 -5.008 6.463 1.00 78.56 176 CYS A CA 1
ATOM 1327 C C . CYS A 1 176 ? 10.920 -4.307 7.443 1.00 78.56 176 CYS A C 1
ATOM 1329 O O . CYS A 1 176 ? 11.187 -4.280 8.645 1.00 78.56 176 CYS A O 1
ATOM 1331 N N . LYS A 1 177 ? 9.758 -3.864 6.949 1.00 74.12 177 LYS A N 1
ATOM 1332 C CA . LYS A 1 177 ? 8.660 -3.325 7.773 1.00 74.12 177 LYS A CA 1
ATOM 1333 C C . LYS A 1 177 ? 8.274 -4.259 8.930 1.00 74.12 177 LYS A C 1
ATOM 1335 O O . LYS A 1 177 ? 8.021 -3.833 10.047 1.00 74.12 177 LYS A O 1
ATOM 1340 N N . PHE A 1 178 ? 8.316 -5.568 8.692 1.00 79.69 178 PHE A N 1
ATOM 1341 C CA . PHE A 1 178 ? 7.937 -6.584 9.680 1.00 79.69 178 PHE A CA 1
ATOM 1342 C C . PHE A 1 178 ? 9.074 -6.991 10.612 1.00 79.69 178 PHE A C 1
ATOM 1344 O O . PHE A 1 178 ? 8.941 -7.954 11.362 1.00 79.69 178 PHE A O 1
ATOM 1351 N N . SER A 1 179 ? 10.223 -6.315 10.569 1.00 82.50 179 SER A N 1
ATOM 1352 C CA . SER A 1 179 ? 11.423 -6.758 11.278 1.00 82.50 179 SER A CA 1
ATOM 1353 C C . SER A 1 179 ? 11.205 -6.947 12.783 1.00 82.50 179 SER A C 1
ATOM 1355 O O . SER A 1 179 ? 11.764 -7.888 13.348 1.00 82.50 179 SER A O 1
ATOM 1357 N N . HIS A 1 180 ? 10.386 -6.106 13.417 1.00 80.31 180 HIS A N 1
ATOM 1358 C CA . HIS A 1 180 ? 10.102 -6.146 14.854 1.00 80.31 180 HIS A CA 1
ATOM 1359 C C . HIS A 1 180 ? 9.125 -7.258 15.266 1.00 80.31 180 HIS A C 1
ATOM 1361 O O . HIS A 1 180 ? 9.139 -7.676 16.419 1.00 80.31 180 HIS A O 1
ATOM 1367 N N . SER A 1 181 ? 8.299 -7.754 14.341 1.00 79.56 181 SER A N 1
ATOM 1368 C CA . SER A 1 181 ? 7.225 -8.724 14.607 1.00 79.56 181 SER A CA 1
ATOM 1369 C C . SER A 1 181 ? 7.369 -10.040 13.827 1.00 79.56 181 SER A C 1
ATOM 1371 O O . SER A 1 181 ? 6.519 -10.923 13.923 1.00 79.56 181 SER A O 1
ATOM 1373 N N . CYS A 1 182 ? 8.440 -10.199 13.045 1.00 83.44 182 CYS A N 1
ATOM 1374 C CA . CYS A 1 182 ? 8.637 -11.345 12.164 1.00 83.44 182 CYS A CA 1
ATOM 1375 C C . CYS A 1 182 ? 9.058 -12.604 12.936 1.00 83.44 182 CYS A C 1
ATOM 1377 O O . CYS A 1 182 ? 10.184 -12.704 13.429 1.00 83.44 182 CYS A O 1
ATOM 1379 N N . SER A 1 183 ? 8.185 -13.615 12.946 1.00 86.38 183 SER A N 1
ATOM 1380 C CA . SER A 1 183 ? 8.451 -14.920 13.566 1.00 86.38 183 SER A CA 1
ATOM 1381 C C . SER A 1 183 ? 9.621 -15.672 12.921 1.00 86.38 183 SER A C 1
ATOM 1383 O O . SER A 1 183 ? 10.367 -16.342 13.624 1.00 86.38 183 SER A O 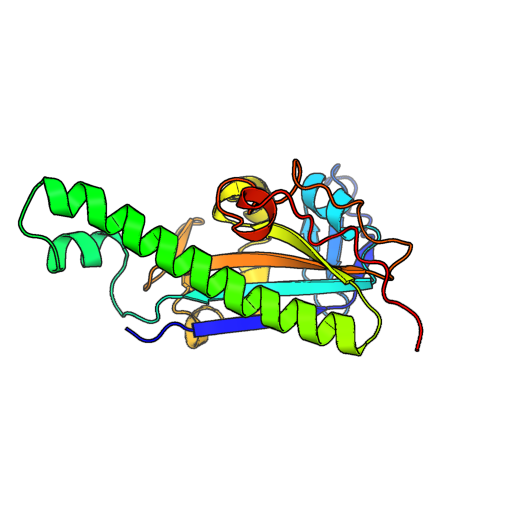1
ATOM 1385 N N . ILE A 1 184 ? 9.838 -15.515 11.608 1.00 87.56 184 ILE A N 1
ATOM 1386 C CA . ILE A 1 184 ? 10.968 -16.128 10.882 1.00 87.56 184 ILE A CA 1
ATOM 1387 C C . ILE A 1 184 ? 12.297 -15.560 11.399 1.00 87.56 184 ILE A C 1
ATOM 1389 O O . ILE A 1 184 ? 13.226 -16.308 11.692 1.00 87.56 184 ILE A O 1
ATOM 1393 N N . ARG A 1 185 ? 12.366 -14.234 11.571 1.00 87.31 185 ARG A N 1
ATOM 1394 C CA . ARG A 1 185 ? 13.543 -13.564 12.136 1.00 87.31 185 ARG A CA 1
ATOM 1395 C C . ARG A 1 185 ? 13.740 -13.939 13.604 1.00 87.31 185 ARG A C 1
ATOM 1397 O O . ARG A 1 185 ? 14.878 -14.138 14.017 1.00 87.31 185 ARG A O 1
ATOM 1404 N N . ALA A 1 186 ? 12.656 -14.045 14.376 1.00 88.06 186 ALA A N 1
ATOM 1405 C CA . ALA A 1 186 ? 12.710 -14.408 15.793 1.00 88.06 186 ALA A CA 1
ATOM 1406 C C . ALA A 1 186 ? 13.355 -15.786 16.030 1.00 88.06 186 ALA A C 1
ATOM 1408 O O . ALA A 1 186 ? 14.032 -15.969 17.036 1.00 88.06 186 ALA A O 1
ATOM 1409 N N . ILE A 1 187 ? 13.215 -16.723 15.084 1.00 90.69 187 ILE A N 1
ATOM 1410 C CA . ILE A 1 187 ? 13.887 -18.035 15.114 1.00 90.69 187 ILE A CA 1
ATOM 1411 C C . ILE A 1 187 ? 15.255 -18.049 14.402 1.00 90.69 187 ILE A C 1
ATOM 1413 O O . ILE A 1 187 ? 15.795 -19.117 14.127 1.00 90.69 187 ILE A O 1
ATOM 1417 N N . GLY A 1 188 ? 15.818 -16.883 14.066 1.00 86.69 188 GLY A N 1
ATOM 1418 C CA . GLY A 1 188 ? 17.137 -16.758 13.434 1.00 86.69 188 GLY A CA 1
ATOM 1419 C C . GLY A 1 188 ? 17.179 -17.067 11.932 1.00 86.69 188 GLY A C 1
ATOM 1420 O O . GLY A 1 188 ? 18.263 -17.240 11.383 1.00 86.69 188 GLY A O 1
ATOM 1421 N N . MET A 1 189 ? 16.031 -17.136 11.251 1.00 87.38 189 MET A N 1
ATOM 1422 C CA . MET A 1 189 ? 15.952 -17.385 9.808 1.00 87.38 189 MET A CA 1
ATOM 1423 C C . MET A 1 189 ? 15.675 -16.099 9.012 1.00 87.38 189 MET A C 1
ATOM 1425 O O . MET A 1 189 ? 15.132 -15.120 9.527 1.00 87.38 189 MET A O 1
ATOM 1429 N N . THR A 1 190 ? 15.979 -16.120 7.712 1.00 85.19 190 THR A N 1
ATOM 1430 C CA . THR A 1 190 ? 15.640 -15.045 6.769 1.00 85.19 190 THR A CA 1
ATOM 1431 C C . THR A 1 190 ? 14.700 -15.549 5.671 1.00 85.19 190 THR A C 1
ATOM 1433 O O . THR A 1 190 ? 14.771 -16.690 5.210 1.00 85.19 190 THR A O 1
ATOM 1436 N N . CYS A 1 191 ? 13.763 -14.692 5.258 1.00 78.62 191 CYS A N 1
ATOM 1437 C CA . CYS A 1 191 ? 12.818 -14.995 4.178 1.00 78.62 191 CYS A CA 1
ATOM 1438 C C . CYS A 1 191 ? 13.350 -14.633 2.781 1.00 78.62 191 CYS A C 1
ATOM 1440 O O . CYS A 1 191 ? 12.796 -15.102 1.791 1.00 78.62 191 CYS A O 1
ATOM 1442 N N . HIS A 1 192 ? 14.388 -13.796 2.699 1.00 73.81 192 HIS A N 1
ATOM 1443 C CA . HIS A 1 192 ? 14.902 -13.219 1.454 1.00 73.81 192 HIS A CA 1
ATOM 1444 C C . HIS A 1 192 ? 16.161 -13.905 0.908 1.00 73.81 192 HIS A C 1
ATOM 1446 O O . HIS A 1 192 ? 16.439 -13.741 -0.273 1.00 73.81 192 HIS A O 1
ATOM 1452 N N . ASP A 1 193 ? 16.858 -14.728 1.701 1.00 62.44 193 ASP A N 1
ATOM 1453 C CA . ASP A 1 193 ? 18.060 -15.461 1.254 1.00 62.44 193 ASP A CA 1
ATOM 1454 C C . ASP A 1 193 ? 17.742 -16.827 0.625 1.00 62.44 193 ASP A C 1
ATOM 1456 O O . ASP A 1 193 ? 18.630 -17.631 0.342 1.00 62.44 193 ASP A O 1
ATOM 1460 N N . ARG A 1 194 ? 16.458 -17.129 0.399 1.00 55.50 194 ARG A N 1
ATOM 1461 C CA . ARG A 1 194 ? 16.055 -18.331 -0.330 1.00 55.50 194 ARG A CA 1
ATOM 1462 C C . ARG A 1 194 ? 16.082 -18.023 -1.819 1.00 55.50 194 ARG A C 1
ATOM 1464 O O . ARG A 1 194 ? 15.071 -17.616 -2.384 1.00 55.50 194 ARG A O 1
ATOM 1471 N N . THR A 1 195 ? 17.228 -18.243 -2.456 1.00 46.78 195 THR A N 1
ATOM 1472 C CA . THR A 1 195 ? 17.274 -18.404 -3.910 1.00 46.78 195 THR A CA 1
ATOM 1473 C C . THR A 1 195 ? 16.246 -19.471 -4.303 1.00 46.78 195 THR A C 1
ATOM 1475 O O . THR A 1 195 ? 16.239 -20.554 -3.701 1.00 46.78 195 THR A O 1
ATOM 1478 N N . PRO A 1 196 ? 15.355 -19.210 -5.276 1.00 43.16 196 PRO A N 1
ATOM 1479 C CA . PRO A 1 196 ? 14.524 -20.266 -5.821 1.00 43.16 196 PRO A CA 1
ATOM 1480 C C . PRO A 1 196 ? 15.477 -21.304 -6.411 1.00 43.16 196 PRO A C 1
ATOM 1482 O O . PRO A 1 196 ? 16.229 -21.003 -7.338 1.00 43.16 196 PRO A O 1
ATOM 1485 N N . LYS A 1 197 ? 15.499 -22.524 -5.862 1.00 36.03 197 LYS A N 1
ATOM 1486 C CA . LYS A 1 197 ? 16.117 -23.639 -6.579 1.00 36.03 197 LYS A CA 1
ATOM 1487 C C . LYS A 1 197 ? 15.335 -23.783 -7.880 1.00 36.03 197 LYS A C 1
ATOM 1489 O O . LYS A 1 197 ? 14.164 -24.156 -7.830 1.00 36.03 197 LYS A O 1
ATOM 1494 N N . GLN A 1 198 ? 15.973 -23.459 -9.003 1.00 38.47 198 GLN A N 1
ATOM 1495 C CA . GLN A 1 198 ? 15.510 -23.881 -10.319 1.00 38.47 198 GLN A CA 1
ATOM 1496 C C . GLN A 1 198 ? 15.270 -25.396 -10.237 1.00 38.47 198 GLN A C 1
ATOM 1498 O O . GLN A 1 198 ? 16.174 -26.147 -9.861 1.00 38.47 198 GLN A O 1
ATOM 1503 N N . ARG A 1 199 ? 14.020 -25.810 -10.447 1.00 36.00 199 ARG A N 1
ATOM 1504 C CA . ARG A 1 199 ? 13.649 -27.204 -10.685 1.00 36.00 199 ARG A CA 1
ATOM 1505 C C . ARG A 1 199 ? 13.552 -27.413 -12.181 1.00 36.00 199 ARG A C 1
ATOM 1507 O O . ARG A 1 199 ? 13.016 -26.495 -12.837 1.00 36.00 199 ARG A O 1
#

pLDDT: mean 85.17, std 10.58, range [36.0, 97.06]